Protein AF-A0A8K0M2G6-F1 (afdb_monomer_lite)

pLDDT: mean 70.72, std 13.35, range [33.94, 90.25]

Secondary structure (DSSP, 8-state):
------PPP--TT--HHHHHHHHHHS-TTHHHHHHHHHHHHHHHHHHHHTT--SS---SS-EEEEETTT--EE----HHHHHHHHHHHHHS-HHHHHHHHH-TT--EEEEEEE-PPP----HHHHHHHHHHHHHHHHHHHHHHHH--HHHHHHHHHHHHHHHHHHHHH-GGGG------EEEEEEESTT--EEEEEEE-TTS--HHHHHHHHHHHHHSHHHHHHHHHHHHHHHHHHHHHHHHHHHHHHHHHHSTTHHHHHHHHH--SPPPHHHHHHHHHHHHHHHHHHHHHHHHHHHHHHTT-

Radius of gyration: 31.73 Å; chains: 1; bounding box: 76×66×91 Å

Sequence (303 aa):
MSNTLSTPEPNPDGNVQLQLKEQWANPGDIFSVLLIVGADVIQKALAQLCRLRTMPEPDLPSVLVNCQSGVVLEKSSWILGRILHSYTQWMPSQVKEIKQEMDRGLCVTVFSLDLCEPVTDRLVWLGVLVTVVQLEIAVIPCALYREWEVLLLTACGTLLAWLMGLLQDRTNSVRKGKTRTCALKKGRGSTDVIVILASEHSLRLEDFVSSEMAKDEGFVGTVVLSSVMTMLWTALLITAAVMDTLMEVERCYSGVGKSLLPIFFPGPLRESERIWWAENDETLKGEKERSEKEFINKIALLV

Structure (mmCIF, N/CA/C/O backbone):
data_AF-A0A8K0M2G6-F1
#
_entry.id   AF-A0A8K0M2G6-F1
#
loop_
_atom_site.group_PDB
_atom_site.id
_atom_site.type_symbol
_atom_site.label_atom_id
_atom_site.label_alt_id
_atom_site.label_comp_id
_atom_site.label_asym_id
_atom_site.label_entity_id
_atom_site.label_seq_id
_atom_site.pdbx_PDB_ins_code
_atom_site.Cartn_x
_atom_site.Cartn_y
_atom_site.Cartn_z
_atom_site.occupancy
_atom_site.B_iso_or_equiv
_atom_site.auth_seq_id
_atom_site.auth_comp_id
_atom_site.auth_asym_id
_atom_site.auth_atom_id
_atom_site.pdbx_PDB_model_num
ATOM 1 N N . MET A 1 1 ? 12.876 48.181 -26.922 1.00 38.28 1 MET A N 1
ATOM 2 C CA . MET A 1 1 ? 12.169 47.262 -27.837 1.00 38.28 1 MET A CA 1
ATOM 3 C C . MET A 1 1 ? 11.922 45.974 -27.074 1.00 38.28 1 MET A C 1
ATOM 5 O O . MET A 1 1 ? 12.832 45.178 -26.908 1.00 38.28 1 MET A O 1
ATOM 9 N N . SER A 1 2 ? 10.747 45.871 -26.462 1.00 33.94 2 SER A N 1
ATOM 10 C CA . SER A 1 2 ? 10.330 44.764 -25.602 1.00 33.94 2 SER A CA 1
ATOM 11 C C . SER A 1 2 ? 9.615 43.708 -26.444 1.00 33.94 2 SER A C 1
ATOM 13 O O . SER A 1 2 ? 8.493 43.947 -26.884 1.00 33.94 2 SER A O 1
ATOM 15 N N . ASN A 1 3 ? 10.259 42.561 -26.672 1.00 34.28 3 ASN A N 1
ATOM 16 C CA . ASN A 1 3 ? 9.624 41.398 -27.289 1.00 34.28 3 ASN A CA 1
ATOM 17 C C . ASN A 1 3 ? 8.847 40.638 -26.212 1.00 34.28 3 ASN A C 1
ATOM 19 O O . ASN A 1 3 ? 9.429 39.975 -25.355 1.00 34.28 3 ASN A O 1
ATOM 23 N N . THR A 1 4 ? 7.528 40.783 -26.238 1.00 39.69 4 THR A N 1
ATOM 24 C CA . THR A 1 4 ? 6.585 40.033 -25.412 1.00 39.69 4 THR A CA 1
ATOM 25 C C . THR A 1 4 ? 6.448 38.613 -25.951 1.00 39.69 4 THR A C 1
ATOM 27 O O . THR A 1 4 ? 5.994 38.410 -27.076 1.00 39.69 4 THR A O 1
ATOM 30 N N . LEU A 1 5 ? 6.853 37.647 -25.131 1.00 35.94 5 LEU A N 1
ATOM 31 C CA . LEU A 1 5 ? 6.641 36.216 -25.305 1.00 35.94 5 LEU A CA 1
ATOM 32 C C . LEU A 1 5 ? 5.127 35.937 -25.284 1.00 35.94 5 LEU A C 1
ATOM 34 O O . LEU A 1 5 ? 4.489 36.041 -24.239 1.00 35.94 5 LEU A O 1
ATOM 38 N N . SER A 1 6 ? 4.542 35.635 -26.440 1.00 35.53 6 SER A N 1
ATOM 39 C CA . SER A 1 6 ? 3.149 35.208 -26.561 1.00 35.53 6 SER A CA 1
ATOM 40 C C . SER A 1 6 ? 3.004 33.781 -26.029 1.00 35.53 6 SER A C 1
ATOM 42 O O . SER A 1 6 ? 3.308 32.816 -26.729 1.00 35.53 6 SER A O 1
ATOM 44 N N . THR A 1 7 ? 2.563 33.644 -24.782 1.00 40.50 7 THR A N 1
ATOM 45 C CA . THR A 1 7 ? 2.029 32.388 -24.244 1.00 40.50 7 THR A CA 1
ATOM 46 C C . THR A 1 7 ? 0.646 32.136 -24.857 1.00 40.50 7 THR A C 1
ATOM 48 O O . THR A 1 7 ? -0.168 33.062 -24.849 1.00 40.50 7 THR A O 1
ATOM 51 N N . PRO A 1 8 ? 0.346 30.941 -25.393 1.00 42.84 8 PRO A N 1
ATOM 52 C CA . PRO A 1 8 ? -0.973 30.658 -25.947 1.00 42.84 8 PRO A CA 1
ATOM 53 C C . PRO A 1 8 ? -2.000 30.553 -24.810 1.00 42.84 8 PRO A C 1
ATOM 55 O O . PRO A 1 8 ? -1.755 29.877 -23.810 1.00 42.84 8 PRO A O 1
ATOM 58 N N . GLU A 1 9 ? -3.138 31.238 -24.945 1.00 47.00 9 GLU A N 1
ATOM 59 C CA . GLU A 1 9 ? -4.262 31.103 -24.013 1.00 47.00 9 GLU A CA 1
ATOM 60 C C . GLU A 1 9 ? -4.853 29.679 -24.063 1.00 47.00 9 GLU A C 1
ATOM 62 O O . GLU A 1 9 ? -4.940 29.085 -25.144 1.00 47.00 9 GLU A O 1
ATOM 67 N N . PRO A 1 10 ? -5.279 29.113 -22.918 1.00 44.12 10 PRO A N 1
ATOM 68 C CA . PRO A 1 10 ? -5.892 27.793 -22.875 1.00 44.12 10 PRO A CA 1
ATOM 69 C C . PRO A 1 10 ? -7.300 27.848 -23.483 1.00 44.12 10 PRO A C 1
ATOM 71 O O . PRO A 1 10 ? -8.215 28.444 -22.921 1.00 44.12 10 PRO A O 1
ATOM 74 N N . ASN A 1 11 ? -7.465 27.214 -24.643 1.00 48.34 11 ASN A N 1
ATOM 75 C CA . ASN A 1 11 ? -8.747 27.054 -25.323 1.00 48.34 11 ASN A CA 1
ATOM 76 C C . ASN A 1 11 ? -9.670 26.116 -24.504 1.00 48.34 11 ASN A C 1
ATOM 78 O O . ASN A 1 11 ? -9.310 24.949 -24.325 1.00 48.34 11 ASN A O 1
ATOM 82 N N . PRO A 1 12 ? -10.834 26.575 -24.001 1.00 53.72 12 PRO A N 1
ATOM 83 C CA . PRO A 1 12 ? -11.676 25.795 -23.087 1.00 53.72 12 PRO A CA 1
ATOM 84 C C . PRO A 1 12 ? -12.481 24.666 -23.756 1.00 53.72 12 PRO A C 1
ATOM 86 O O . PRO A 1 12 ? -13.002 23.808 -23.048 1.00 53.72 12 PRO A O 1
ATOM 89 N N . ASP A 1 13 ? -12.526 24.608 -25.093 1.00 49.47 13 ASP A N 1
ATOM 90 C CA . ASP A 1 13 ? -13.341 23.633 -25.841 1.00 49.47 13 ASP A CA 1
ATOM 91 C C . ASP A 1 13 ? -12.502 22.534 -26.532 1.00 49.47 13 ASP A C 1
ATOM 93 O O . ASP A 1 13 ? -12.962 21.814 -27.424 1.00 49.47 13 ASP A O 1
ATOM 97 N N . GLY A 1 14 ? -11.241 22.386 -26.115 1.00 53.69 14 GLY A N 1
ATOM 98 C CA . GLY A 1 14 ? -10.334 21.342 -26.584 1.00 53.69 14 GLY A CA 1
ATOM 99 C C . GLY A 1 14 ? -10.776 19.967 -26.093 1.00 53.69 14 GLY A C 1
ATOM 100 O O . GLY A 1 14 ? -10.654 19.641 -24.919 1.00 53.69 14 GLY A O 1
ATOM 101 N N . ASN A 1 15 ? -11.297 19.163 -27.014 1.00 59.75 15 ASN A N 1
ATOM 102 C CA . ASN A 1 15 ? -11.782 17.802 -26.814 1.00 59.75 15 ASN A CA 1
ATOM 103 C C . ASN A 1 15 ? -10.783 16.965 -25.979 1.00 59.75 15 ASN A C 1
ATOM 105 O O . ASN A 1 15 ? -9.800 16.449 -26.509 1.00 59.75 15 ASN A O 1
ATOM 109 N N . VAL A 1 16 ? -11.037 16.828 -24.672 1.00 61.12 16 VAL A N 1
ATOM 110 C CA . VAL A 1 16 ? -10.159 16.154 -23.689 1.00 61.12 16 VAL A CA 1
ATOM 111 C C . VAL A 1 16 ? -9.747 14.754 -24.156 1.00 61.12 16 VAL A C 1
ATOM 113 O O . VAL A 1 16 ? -8.639 14.303 -23.899 1.00 61.12 16 VAL A O 1
ATOM 116 N N . GLN A 1 17 ? -10.617 14.086 -24.916 1.00 56.00 17 GLN A N 1
ATOM 117 C CA . GLN A 1 17 ? -10.381 12.773 -25.519 1.00 56.00 17 GLN A CA 1
ATOM 118 C C . GLN A 1 17 ? -9.234 12.762 -26.544 1.00 56.00 17 GLN A C 1
ATOM 120 O O . GLN A 1 17 ? -8.509 11.776 -26.638 1.00 56.00 17 GLN A O 1
ATOM 125 N N . LEU A 1 18 ? -9.052 13.842 -27.311 1.00 58.78 18 LEU A N 1
ATOM 126 C CA . LEU A 1 18 ? -7.956 13.983 -28.277 1.00 58.78 18 LEU A CA 1
ATOM 127 C C . LEU A 1 18 ? -6.630 14.261 -27.568 1.00 58.78 18 LEU A C 1
ATOM 129 O O . LEU A 1 18 ? -5.638 13.618 -27.895 1.00 58.78 18 LEU A O 1
ATOM 133 N N . GLN A 1 19 ? -6.644 15.121 -26.545 1.00 58.34 19 GLN A N 1
ATOM 134 C CA . GLN A 1 19 ? -5.475 15.370 -25.696 1.00 58.34 19 GLN A CA 1
ATOM 135 C C . GLN A 1 19 ? -5.045 14.105 -24.945 1.00 58.34 19 GLN A C 1
ATOM 137 O O . GLN A 1 19 ? -3.862 13.784 -24.920 1.00 58.34 19 GLN A O 1
ATOM 142 N N . LEU A 1 20 ? -5.998 13.327 -24.413 1.00 54.97 20 LEU A N 1
ATOM 143 C CA . LEU A 1 20 ? -5.700 12.025 -23.817 1.00 54.97 20 LEU A CA 1
ATOM 144 C C . LEU A 1 20 ? -5.107 11.075 -24.860 1.00 54.97 20 LEU A C 1
ATOM 146 O O . LEU A 1 20 ? -4.101 10.431 -24.604 1.00 54.97 20 LEU A O 1
ATOM 150 N N . LYS A 1 21 ? -5.697 10.987 -26.054 1.00 58.00 21 LYS A N 1
ATOM 151 C CA . LYS A 1 21 ? -5.223 10.066 -27.093 1.00 58.00 21 LYS A CA 1
ATOM 152 C C . LYS A 1 21 ? -3.810 10.407 -27.582 1.00 58.00 21 LYS A C 1
ATOM 154 O O . LYS A 1 21 ? -3.039 9.489 -27.842 1.00 58.00 21 LYS A O 1
ATOM 159 N N . GLU A 1 22 ? -3.459 11.690 -27.664 1.00 58.53 22 GLU A N 1
ATOM 160 C CA . GLU A 1 22 ? -2.094 12.148 -27.961 1.00 58.53 22 GLU A CA 1
ATOM 161 C C . GLU A 1 22 ? -1.124 11.870 -26.803 1.00 58.53 22 GLU A C 1
ATOM 163 O O . GLU A 1 22 ? -0.029 11.365 -27.046 1.00 58.53 22 GLU A O 1
ATOM 168 N N . GLN A 1 23 ? -1.533 12.091 -25.547 1.00 53.34 23 GLN A N 1
ATOM 169 C CA . GLN A 1 23 ? -0.720 11.746 -24.370 1.00 53.34 23 GLN A CA 1
ATOM 170 C C . GLN A 1 23 ? -0.490 10.234 -24.221 1.00 53.34 23 GLN A C 1
ATOM 172 O O . GLN A 1 23 ? 0.580 9.808 -23.798 1.00 53.34 23 GLN A O 1
ATOM 177 N N . TRP A 1 24 ? -1.464 9.406 -24.604 1.00 52.56 24 TRP A N 1
ATOM 178 C CA . TRP A 1 24 ? -1.328 7.946 -24.620 1.00 52.56 24 TRP A CA 1
ATOM 179 C C . TRP A 1 24 ? -0.475 7.438 -25.792 1.00 52.56 24 TRP A C 1
ATOM 181 O O . TRP A 1 24 ? 0.080 6.345 -25.708 1.00 52.56 24 TRP A O 1
ATOM 191 N N . ALA A 1 25 ? -0.361 8.212 -26.876 1.00 55.09 25 ALA A N 1
ATOM 192 C CA . ALA A 1 25 ? 0.473 7.874 -28.026 1.00 55.09 25 ALA A CA 1
ATOM 193 C C . ALA A 1 25 ? 1.956 8.236 -27.824 1.00 55.09 25 ALA A C 1
ATOM 195 O O . ALA A 1 25 ? 2.806 7.649 -28.491 1.00 55.09 25 ALA A O 1
ATOM 196 N N . ASN A 1 26 ? 2.271 9.168 -26.914 1.00 45.78 26 ASN A N 1
ATOM 197 C CA . ASN A 1 26 ? 3.641 9.589 -26.621 1.00 45.78 26 ASN A CA 1
ATOM 198 C C . ASN A 1 26 ? 3.905 9.550 -25.101 1.00 45.78 26 ASN A C 1
ATOM 200 O O . ASN A 1 26 ? 3.636 10.525 -24.395 1.00 45.78 26 ASN A O 1
ATOM 204 N N . PRO A 1 27 ? 4.387 8.416 -24.566 1.00 48.69 27 PRO A N 1
ATOM 205 C CA . PRO A 1 27 ? 4.387 8.132 -23.136 1.00 48.69 27 PRO A CA 1
ATOM 206 C C . PRO A 1 27 ? 5.533 8.819 -22.371 1.00 48.69 27 PRO A C 1
ATOM 208 O O . PRO A 1 27 ? 6.261 8.178 -21.622 1.00 48.69 27 PRO A O 1
ATOM 211 N N . GLY A 1 28 ? 5.691 10.137 -22.500 1.00 45.06 28 GLY A N 1
ATOM 212 C CA . GLY A 1 28 ? 6.590 10.901 -21.623 1.00 45.06 28 GLY A CA 1
ATOM 213 C C . GLY A 1 28 ? 6.120 10.923 -20.159 1.00 45.06 28 GLY A C 1
ATOM 214 O O . GLY A 1 28 ? 6.922 11.111 -19.250 1.00 45.06 28 GLY A O 1
ATOM 215 N N . ASP A 1 29 ? 4.825 10.675 -19.925 1.00 49.09 29 ASP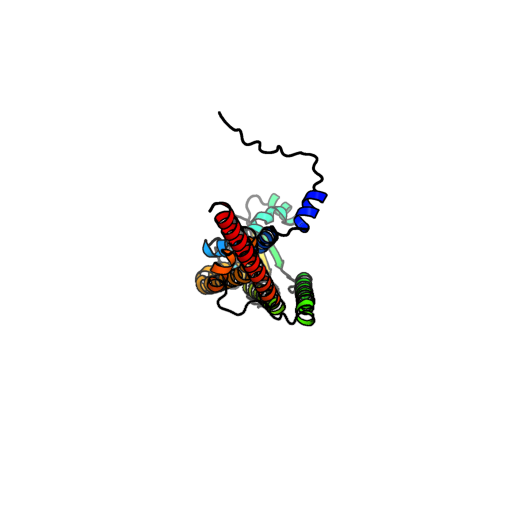 A N 1
ATOM 216 C CA . ASP A 1 29 ? 4.157 10.778 -18.619 1.00 49.09 29 ASP A CA 1
ATOM 217 C C . ASP A 1 29 ? 3.849 9.421 -17.952 1.00 49.09 29 ASP A C 1
ATOM 219 O O . ASP A 1 29 ? 3.219 9.378 -16.891 1.00 49.09 29 ASP A O 1
ATOM 223 N N . ILE A 1 30 ? 4.326 8.294 -18.510 1.00 51.12 30 ILE A N 1
ATOM 224 C CA . ILE A 1 30 ? 4.247 6.987 -17.821 1.00 51.12 30 ILE A CA 1
ATOM 225 C C . ILE A 1 30 ? 4.908 7.080 -16.447 1.00 51.12 30 ILE A C 1
ATOM 227 O O . ILE A 1 30 ? 4.418 6.485 -15.493 1.00 51.12 30 ILE A O 1
ATOM 231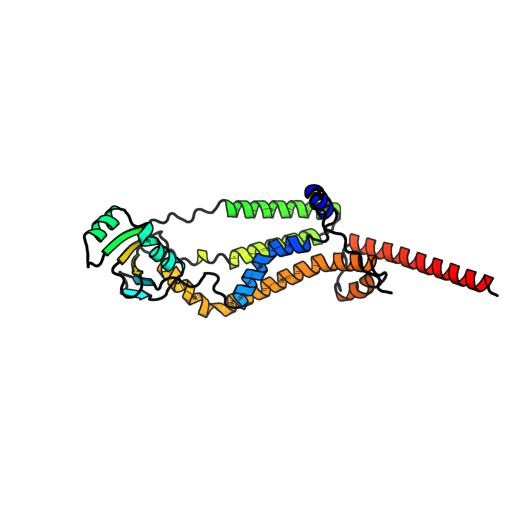 N N . PHE A 1 31 ? 5.966 7.881 -16.323 1.00 46.50 31 PHE A N 1
ATOM 232 C CA . PHE A 1 31 ? 6.653 8.116 -15.062 1.00 46.50 31 PHE A CA 1
ATOM 233 C C . PHE A 1 31 ? 5.744 8.772 -14.013 1.00 46.50 31 PHE A C 1
ATOM 235 O O . PHE A 1 31 ? 5.773 8.354 -12.862 1.00 46.50 31 PHE A O 1
ATOM 242 N N . SER A 1 32 ? 4.879 9.715 -14.406 1.00 52.94 32 SER A N 1
ATOM 243 C CA . SER A 1 32 ? 3.884 10.365 -13.537 1.00 52.94 32 SER A CA 1
ATOM 244 C C . SER A 1 32 ? 2.777 9.397 -13.111 1.00 52.94 32 SER A C 1
ATOM 246 O O . SER A 1 32 ? 2.384 9.379 -11.946 1.00 52.94 32 SER A O 1
ATOM 248 N N . VAL A 1 33 ? 2.313 8.533 -14.021 1.00 53.47 33 VAL A N 1
ATOM 249 C CA . VAL A 1 33 ? 1.318 7.487 -13.716 1.00 53.47 33 VAL A CA 1
ATOM 250 C C . VAL A 1 33 ? 1.912 6.413 -12.798 1.00 53.47 33 VAL A C 1
ATOM 252 O O . VAL A 1 33 ? 1.270 5.993 -11.835 1.00 53.47 33 VAL A O 1
ATOM 255 N N . LEU A 1 34 ? 3.166 6.019 -13.028 1.00 49.50 34 LEU A N 1
ATOM 256 C CA . LEU A 1 34 ? 3.898 5.077 -12.183 1.00 49.50 34 LEU A CA 1
ATOM 257 C C . LEU A 1 34 ? 4.223 5.685 -10.810 1.00 49.50 34 LEU A C 1
ATOM 259 O O . LEU A 1 34 ? 4.148 4.981 -9.808 1.00 49.50 34 LEU A O 1
ATOM 263 N N . LEU A 1 35 ? 4.523 6.988 -10.743 1.00 53.94 35 LEU A N 1
ATOM 264 C CA . LEU A 1 35 ? 4.690 7.737 -9.493 1.00 53.94 35 LEU A CA 1
ATOM 265 C C . LEU A 1 35 ? 3.377 7.910 -8.746 1.00 53.94 35 LEU A C 1
ATOM 267 O O . LEU A 1 35 ? 3.411 7.906 -7.529 1.00 53.94 35 LEU A O 1
ATOM 271 N N . ILE A 1 36 ? 2.236 8.028 -9.425 1.00 55.09 36 ILE A N 1
ATOM 272 C CA . ILE A 1 36 ? 0.916 8.056 -8.781 1.00 55.09 36 ILE A CA 1
ATOM 273 C C . ILE A 1 36 ? 0.589 6.689 -8.169 1.00 55.09 36 ILE A C 1
ATOM 275 O O . ILE A 1 36 ? 0.117 6.627 -7.037 1.00 55.09 36 ILE A O 1
ATOM 279 N N . VAL A 1 37 ? 0.907 5.587 -8.857 1.00 55.38 37 VAL A N 1
ATOM 280 C CA . VAL A 1 37 ? 0.732 4.225 -8.314 1.00 55.38 37 VAL A CA 1
ATOM 281 C C . VAL A 1 37 ? 1.781 3.906 -7.233 1.00 55.38 37 VAL A C 1
ATOM 283 O O . VAL A 1 37 ? 1.484 3.226 -6.253 1.00 55.38 37 VAL A O 1
ATOM 286 N N . GLY A 1 38 ? 2.995 4.448 -7.355 1.00 53.25 38 GLY A N 1
ATOM 287 C CA . GLY A 1 38 ? 4.067 4.374 -6.358 1.00 53.25 38 GLY A CA 1
ATOM 288 C C . GLY A 1 38 ? 3.973 5.423 -5.240 1.00 53.25 38 GLY A C 1
ATOM 289 O O . GLY A 1 38 ? 4.724 5.343 -4.269 1.00 53.25 38 GLY A O 1
ATOM 290 N N . ALA A 1 39 ? 3.063 6.397 -5.325 1.00 56.81 39 ALA A N 1
ATOM 291 C CA . ALA A 1 39 ? 2.967 7.499 -4.366 1.00 56.81 39 ALA A CA 1
ATOM 292 C C . ALA A 1 39 ? 2.555 6.981 -2.995 1.00 56.81 39 ALA A C 1
ATOM 294 O O . ALA A 1 39 ? 3.121 7.410 -1.997 1.00 56.81 39 ALA A O 1
ATOM 295 N N . ASP A 1 40 ? 1.655 6.001 -2.938 1.00 57.66 40 ASP A N 1
ATOM 296 C CA . ASP A 1 40 ? 1.283 5.331 -1.691 1.00 57.66 40 ASP A CA 1
ATOM 297 C C . ASP A 1 40 ? 2.474 4.596 -1.062 1.00 57.66 40 ASP A C 1
ATOM 299 O O . ASP A 1 40 ? 2.600 4.536 0.163 1.00 57.66 40 ASP A O 1
ATOM 303 N N . VAL A 1 41 ? 3.377 4.055 -1.885 1.00 59.53 41 VAL A N 1
ATOM 304 C CA . VAL A 1 41 ? 4.603 3.380 -1.429 1.00 59.53 41 VAL A CA 1
ATOM 305 C C . VAL A 1 41 ? 5.549 4.400 -0.803 1.00 59.53 41 VAL A C 1
ATOM 307 O O . VAL A 1 41 ? 6.017 4.206 0.320 1.00 59.53 41 VAL A O 1
ATOM 310 N N . ILE A 1 42 ? 5.762 5.524 -1.487 1.00 57.88 42 ILE A N 1
ATOM 311 C CA . ILE A 1 42 ? 6.612 6.619 -1.019 1.00 57.88 42 ILE A CA 1
ATOM 312 C C . ILE A 1 42 ? 6.002 7.285 0.222 1.00 57.88 42 ILE A C 1
ATOM 314 O O . ILE A 1 42 ? 6.721 7.533 1.184 1.00 57.88 42 ILE A O 1
ATOM 318 N N . GLN A 1 43 ? 4.686 7.506 0.261 1.00 57.00 43 GLN A N 1
ATOM 319 C CA . GLN A 1 43 ? 3.969 8.069 1.408 1.00 57.00 43 GLN A CA 1
ATOM 320 C C . GLN A 1 43 ? 4.018 7.145 2.624 1.00 57.00 43 GLN A C 1
ATOM 322 O O . GLN A 1 43 ? 4.255 7.622 3.731 1.00 57.00 43 GLN A O 1
ATOM 327 N N . LYS A 1 44 ? 3.851 5.827 2.450 1.00 57.28 44 LYS A N 1
ATOM 328 C CA . LYS A 1 44 ? 3.989 4.854 3.547 1.00 57.28 44 LYS A CA 1
ATOM 329 C C . LYS A 1 44 ? 5.431 4.775 4.055 1.00 57.28 44 LYS A C 1
ATOM 331 O O . LYS A 1 44 ? 5.630 4.723 5.268 1.00 57.28 44 LYS A O 1
ATOM 336 N N . ALA A 1 45 ? 6.425 4.816 3.166 1.00 55.53 45 ALA A N 1
ATOM 337 C CA . ALA A 1 45 ? 7.839 4.840 3.539 1.00 55.53 45 ALA A CA 1
ATOM 338 C C . ALA A 1 45 ? 8.228 6.148 4.259 1.00 55.53 45 ALA A C 1
ATOM 340 O O . ALA A 1 45 ? 8.883 6.102 5.299 1.00 55.53 45 ALA A O 1
ATOM 341 N N . LEU A 1 46 ? 7.763 7.305 3.772 1.00 56.69 46 LEU A N 1
ATOM 342 C CA . LEU A 1 46 ? 7.934 8.612 4.421 1.00 56.69 46 LEU A CA 1
ATOM 343 C C . LEU A 1 46 ? 7.222 8.675 5.767 1.00 56.69 46 LEU A C 1
ATOM 345 O O . LEU A 1 46 ? 7.810 9.137 6.737 1.00 56.69 46 LEU A O 1
ATOM 349 N N . ALA A 1 47 ? 5.994 8.164 5.866 1.00 57.66 47 ALA A N 1
ATOM 350 C CA . ALA A 1 47 ? 5.279 8.088 7.133 1.00 57.66 47 ALA A CA 1
ATOM 351 C C . ALA A 1 47 ? 6.065 7.257 8.158 1.00 57.66 47 ALA A C 1
ATOM 353 O O . ALA A 1 47 ? 6.212 7.665 9.306 1.00 57.66 47 ALA A O 1
ATOM 354 N N . GLN A 1 48 ? 6.659 6.139 7.737 1.00 57.00 48 GLN A N 1
ATOM 355 C CA . GLN A 1 48 ? 7.512 5.323 8.602 1.00 57.00 48 GLN A CA 1
ATOM 356 C C . GLN A 1 48 ? 8.833 6.018 8.978 1.00 57.00 48 GLN A C 1
ATOM 358 O O . GLN A 1 48 ? 9.237 5.952 10.140 1.00 57.00 48 GLN A O 1
ATOM 363 N N . LEU A 1 49 ? 9.476 6.726 8.043 1.00 53.22 49 LEU A N 1
ATOM 364 C CA . LEU A 1 49 ? 10.694 7.519 8.280 1.00 53.22 49 LEU A CA 1
ATOM 365 C C . LEU A 1 49 ? 10.450 8.696 9.233 1.00 53.22 49 LEU A C 1
ATOM 367 O O . LEU A 1 49 ? 11.243 8.938 10.142 1.00 53.22 49 LEU A O 1
ATOM 371 N N . CYS A 1 50 ? 9.326 9.390 9.072 1.00 55.19 50 CYS A N 1
ATOM 372 C CA . CYS A 1 50 ? 8.909 10.515 9.905 1.00 55.19 50 CYS A CA 1
ATOM 373 C C . CYS A 1 50 ? 8.288 10.085 11.246 1.00 55.19 50 CYS A C 1
ATOM 375 O O . CYS A 1 50 ? 7.801 10.942 11.979 1.00 55.19 50 CYS A O 1
ATOM 377 N N . ARG A 1 51 ? 8.292 8.782 11.584 1.00 51.72 51 ARG A N 1
ATOM 378 C CA . ARG A 1 51 ? 7.621 8.210 12.774 1.00 51.72 51 ARG A CA 1
ATOM 379 C C . ARG A 1 51 ? 6.118 8.518 12.843 1.00 51.72 51 ARG A C 1
ATOM 381 O O . ARG A 1 51 ? 5.520 8.476 13.917 1.00 51.72 51 ARG A O 1
ATOM 388 N N . LEU A 1 52 ? 5.491 8.817 11.709 1.00 47.69 52 LEU A N 1
ATOM 389 C CA . LEU A 1 52 ? 4.062 9.072 11.621 1.00 47.69 52 LEU A CA 1
ATOM 390 C C . LEU A 1 52 ? 3.324 7.741 11.788 1.00 47.69 52 LEU A C 1
ATOM 392 O O . LEU A 1 52 ? 3.492 6.785 11.025 1.00 47.69 52 LEU A O 1
ATOM 396 N N . ARG A 1 53 ? 2.520 7.668 12.849 1.00 51.78 53 ARG A N 1
ATOM 397 C CA . ARG A 1 53 ? 1.668 6.525 13.174 1.00 51.78 53 ARG A CA 1
ATOM 398 C C . ARG A 1 53 ? 0.772 6.260 11.953 1.00 51.78 53 ARG A C 1
ATOM 400 O O . ARG A 1 53 ? 0.026 7.127 11.521 1.00 51.78 53 ARG A O 1
ATOM 407 N N . THR A 1 54 ? 0.857 5.057 11.376 1.00 50.53 54 THR A N 1
ATOM 408 C CA . THR A 1 54 ? 0.023 4.657 10.218 1.00 50.53 54 THR A CA 1
ATOM 409 C C . THR A 1 54 ? -1.476 4.656 10.526 1.00 50.53 54 THR A C 1
ATOM 411 O O . THR A 1 54 ? -2.292 4.625 9.613 1.00 50.53 54 THR A O 1
ATOM 414 N N . MET A 1 55 ? -1.833 4.668 11.812 1.00 54.06 55 MET A N 1
ATOM 415 C CA . MET A 1 55 ? -3.173 4.981 12.283 1.00 54.06 55 MET A CA 1
ATOM 416 C C . MET A 1 55 ? -3.168 6.387 12.891 1.00 54.06 55 MET A C 1
ATOM 418 O O . MET A 1 55 ? -2.217 6.708 13.608 1.00 54.06 55 MET A O 1
ATOM 422 N N . PRO A 1 56 ? -4.210 7.194 12.637 1.00 60.34 56 PRO A N 1
ATOM 423 C CA . PRO A 1 56 ? -4.357 8.515 13.241 1.00 60.34 56 PRO A CA 1
ATOM 424 C C . PRO A 1 56 ? -4.333 8.442 14.773 1.00 60.34 56 PRO A C 1
ATOM 426 O O . PRO A 1 56 ? -4.555 7.385 15.371 1.00 60.34 56 PRO A O 1
ATOM 429 N N . GLU A 1 57 ? -4.026 9.570 15.413 1.00 63.28 57 GLU A N 1
ATOM 430 C CA . GLU A 1 57 ? -4.021 9.645 16.870 1.00 63.28 57 GLU A CA 1
ATOM 431 C C . GLU A 1 57 ? -5.391 9.250 17.441 1.00 63.28 57 GLU A C 1
ATOM 433 O O . GLU A 1 57 ? -6.428 9.535 16.842 1.00 63.28 57 GLU A O 1
ATOM 438 N N . PRO A 1 58 ? -5.424 8.535 18.575 1.00 67.44 58 PRO A N 1
ATOM 439 C CA . PRO A 1 58 ? -6.674 8.101 19.169 1.00 67.44 58 PRO A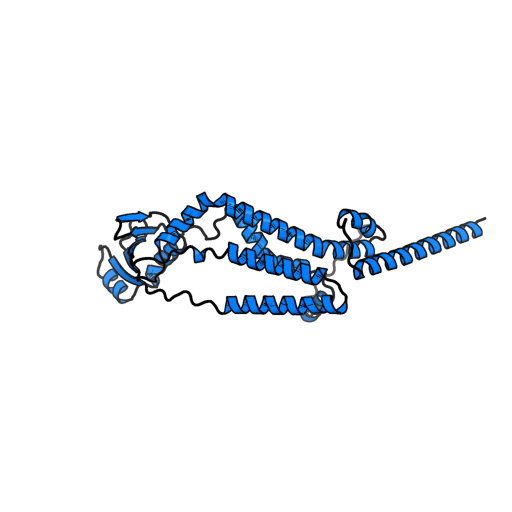 CA 1
ATOM 440 C C . PRO A 1 58 ? -7.487 9.308 19.647 1.00 67.44 58 PRO A C 1
ATOM 442 O O . PRO A 1 58 ? -7.114 9.973 20.610 1.00 67.44 58 PRO A O 1
ATOM 445 N N . ASP A 1 59 ? -8.643 9.520 19.016 1.00 70.44 59 ASP A N 1
ATOM 446 C CA . ASP A 1 59 ? -9.577 10.614 19.322 1.00 70.44 59 ASP A CA 1
ATOM 447 C C . ASP A 1 59 ? -10.084 10.590 20.778 1.00 70.44 59 ASP A C 1
ATOM 449 O O . ASP A 1 59 ? -10.558 11.596 21.307 1.00 70.44 59 ASP A O 1
ATOM 453 N N . LEU A 1 60 ? -10.035 9.420 21.431 1.00 76.38 60 LEU A N 1
ATOM 454 C CA . LEU A 1 60 ? -10.615 9.204 22.751 1.00 76.38 60 LEU A CA 1
ATOM 455 C C . LEU A 1 60 ? -9.745 8.278 23.621 1.00 76.38 60 LEU A C 1
ATOM 457 O O . LEU A 1 60 ? -9.446 7.153 23.200 1.00 76.38 60 LEU A O 1
ATOM 461 N N . PRO A 1 61 ? -9.389 8.682 24.859 1.00 79.25 61 PRO A N 1
ATOM 462 C CA . PRO A 1 61 ? -8.734 7.784 25.799 1.00 79.25 61 PRO A CA 1
ATOM 463 C C . PRO A 1 61 ? -9.683 6.635 26.141 1.00 79.25 61 PRO A C 1
ATOM 465 O O . PRO A 1 61 ? -10.838 6.854 26.515 1.00 79.25 61 PRO A O 1
ATOM 468 N N . SER A 1 62 ? -9.196 5.408 26.000 1.00 82.94 62 SER A N 1
ATOM 469 C CA . SER A 1 62 ? -9.931 4.186 26.306 1.00 82.94 62 SER A CA 1
ATOM 470 C C . SER A 1 62 ? -9.126 3.340 27.281 1.00 82.94 62 SER A C 1
ATOM 472 O O . SER A 1 62 ? -7.899 3.332 27.246 1.00 82.94 62 SER A O 1
ATOM 474 N N . VAL A 1 63 ? -9.831 2.682 28.196 1.00 85.44 63 VAL A N 1
ATOM 475 C CA . VAL A 1 63 ? -9.243 1.782 29.185 1.00 85.44 63 VAL A CA 1
ATOM 476 C C . VAL A 1 63 ? -9.838 0.406 28.951 1.00 85.44 63 VAL A C 1
ATOM 478 O O . VAL A 1 63 ? -11.055 0.233 29.028 1.00 85.44 63 VAL A O 1
ATOM 481 N N . LEU A 1 64 ? -8.985 -0.568 28.657 1.00 84.94 64 LEU A N 1
ATOM 482 C CA . LEU A 1 64 ? -9.370 -1.965 28.519 1.00 84.94 64 LEU A CA 1
ATOM 483 C C . LEU A 1 64 ? -8.971 -2.709 29.792 1.00 84.94 64 LEU A C 1
ATOM 485 O O . LEU A 1 64 ? -7.816 -2.676 30.200 1.00 84.94 64 LEU A O 1
ATOM 489 N N . VAL A 1 65 ? -9.917 -3.384 30.428 1.00 87.06 65 VAL A N 1
ATOM 490 C CA . VAL A 1 65 ? -9.691 -4.183 31.632 1.00 87.06 65 VAL A CA 1
ATOM 491 C C . VAL A 1 65 ? -9.978 -5.635 31.305 1.00 87.06 65 VAL A C 1
ATOM 493 O O . VAL A 1 65 ? -11.080 -5.981 30.886 1.00 87.06 65 VAL A O 1
ATOM 496 N N . ASN A 1 66 ? -9.005 -6.509 31.517 1.00 84.50 66 ASN A N 1
ATOM 497 C CA . ASN A 1 66 ? -9.252 -7.940 31.464 1.00 84.50 66 ASN A CA 1
ATOM 498 C C . ASN A 1 66 ? -9.971 -8.365 32.753 1.00 84.50 66 ASN A C 1
ATOM 500 O O . ASN A 1 66 ? -9.416 -8.257 33.845 1.00 84.50 66 ASN A O 1
ATOM 504 N N . CYS A 1 67 ? -11.204 -8.861 32.637 1.00 82.81 67 CYS A N 1
ATOM 505 C CA . CYS A 1 67 ? -12.024 -9.229 33.791 1.00 82.81 67 CYS A CA 1
ATOM 506 C C . CYS A 1 67 ? -11.585 -10.543 34.456 1.00 82.81 67 CYS A C 1
ATOM 508 O O . CYS A 1 67 ? -11.983 -10.806 35.585 1.00 82.81 67 CYS A O 1
ATOM 510 N N . GLN A 1 68 ? -10.784 -11.369 33.778 1.00 80.50 68 GLN A N 1
ATOM 511 C CA . GLN A 1 68 ? -10.262 -12.626 34.323 1.00 80.50 68 GLN A CA 1
ATOM 512 C C . GLN A 1 68 ? -8.911 -12.441 35.021 1.00 80.50 68 GLN A C 1
ATOM 514 O O . GLN A 1 68 ? -8.678 -13.041 36.065 1.00 80.50 68 GLN A O 1
ATOM 519 N N . SER A 1 69 ? -8.008 -11.643 34.442 1.00 79.56 69 SER A N 1
ATOM 520 C CA . SER A 1 69 ? -6.663 -11.413 34.992 1.00 79.56 69 SER A CA 1
ATOM 521 C C . SER A 1 69 ? -6.562 -10.158 35.859 1.00 79.56 69 SER A C 1
ATOM 523 O O . SER A 1 69 ? -5.584 -10.004 36.584 1.00 79.56 69 SER A O 1
ATOM 525 N N . GLY A 1 70 ? -7.539 -9.250 35.776 1.00 79.69 70 GLY A N 1
ATOM 526 C CA . GLY A 1 70 ? -7.514 -7.955 36.460 1.00 79.69 70 GLY A CA 1
ATOM 527 C C . GLY A 1 70 ? -6.535 -6.945 35.853 1.00 79.69 70 GLY A C 1
ATOM 528 O O . GLY A 1 70 ? -6.360 -5.861 36.403 1.00 79.69 70 GLY A O 1
ATOM 529 N N . VAL A 1 71 ? -5.887 -7.273 34.730 1.00 82.12 71 VAL A N 1
ATOM 530 C CA . VAL A 1 71 ? -4.932 -6.375 34.073 1.00 82.12 71 VAL A CA 1
ATOM 531 C C . VAL A 1 71 ? -5.678 -5.195 33.455 1.00 82.12 71 VAL A C 1
ATOM 533 O O . VAL A 1 71 ? -6.583 -5.374 32.639 1.00 82.12 71 VAL A O 1
ATOM 536 N N . VAL A 1 72 ? -5.266 -3.987 33.835 1.00 82.38 72 VAL A N 1
ATOM 537 C CA . VAL A 1 72 ? -5.790 -2.724 33.311 1.00 82.38 72 VAL A CA 1
ATOM 538 C C . VAL A 1 72 ? -4.814 -2.177 32.274 1.00 82.38 72 VAL A C 1
ATOM 540 O O . VAL A 1 72 ? -3.646 -1.926 32.563 1.00 82.38 72 VAL A O 1
ATOM 543 N N . LEU A 1 73 ? -5.302 -1.982 31.056 1.00 78.69 73 LEU A N 1
ATOM 544 C CA . LEU A 1 73 ? -4.587 -1.390 29.937 1.00 78.69 73 LEU A CA 1
ATOM 545 C C . LEU A 1 73 ? -5.197 -0.012 29.653 1.00 78.69 73 LEU A C 1
ATOM 547 O O . LEU A 1 73 ? -6.186 0.109 28.936 1.00 78.69 73 LEU A O 1
ATOM 551 N N . GLU A 1 74 ? -4.605 1.045 30.211 1.00 75.81 74 GLU A N 1
ATOM 552 C CA . GLU A 1 74 ? -5.070 2.440 30.043 1.00 75.81 74 GLU A CA 1
ATOM 553 C C . GLU A 1 74 ? -4.649 3.085 28.708 1.00 75.81 74 GLU A C 1
ATOM 555 O O . GLU A 1 74 ? -4.689 4.302 28.535 1.00 75.81 74 GLU A O 1
ATOM 560 N N . LYS A 1 75 ? -4.180 2.269 27.767 1.00 69.06 75 LYS A N 1
ATOM 561 C CA . LYS A 1 75 ? -3.547 2.718 26.529 1.00 69.06 75 LYS A CA 1
ATOM 562 C C . LYS A 1 75 ? -4.605 2.922 25.447 1.00 69.06 75 LYS A C 1
ATOM 564 O O . LYS A 1 75 ? -5.416 2.040 25.179 1.00 69.06 75 LYS A O 1
ATOM 569 N N . SER A 1 76 ? -4.571 4.093 24.818 1.00 66.25 76 SER A N 1
ATOM 570 C CA . SER A 1 76 ? -5.529 4.510 23.803 1.00 66.25 76 SER A CA 1
ATOM 571 C C . SER A 1 76 ? -5.149 3.963 22.428 1.00 66.25 76 SER A C 1
ATOM 573 O O . SER A 1 76 ? -4.150 4.378 21.841 1.00 66.25 76 SER A O 1
ATOM 575 N N . SER A 1 77 ? -5.975 3.059 21.898 1.00 73.12 77 SER A N 1
ATOM 576 C CA . SER A 1 77 ? -5.894 2.659 20.493 1.00 73.12 77 SER A CA 1
ATOM 577 C C . SER A 1 7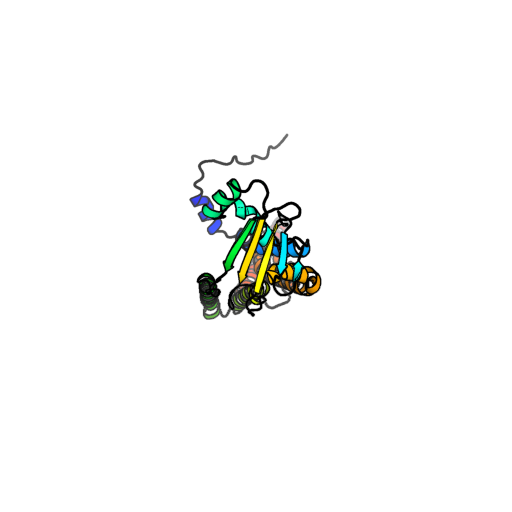7 ? -6.951 3.380 19.668 1.00 73.12 77 SER A C 1
ATOM 579 O O . SER A 1 77 ? -8.077 3.594 20.127 1.00 73.12 77 SER A O 1
ATOM 581 N N . TRP A 1 78 ? -6.595 3.770 18.441 1.00 76.81 78 TRP A N 1
ATOM 582 C CA . TRP A 1 78 ? -7.521 4.485 17.557 1.00 76.81 78 TRP A CA 1
ATOM 583 C C . TRP A 1 78 ? -8.773 3.655 17.255 1.00 76.81 78 TRP A C 1
ATOM 585 O O . TRP A 1 78 ? -9.886 4.177 17.281 1.00 76.81 78 TRP A O 1
ATOM 595 N N . ILE A 1 79 ? -8.612 2.343 17.054 1.00 76.69 79 ILE A N 1
ATOM 596 C CA . ILE A 1 79 ? -9.729 1.440 16.756 1.00 76.69 79 ILE A CA 1
ATOM 597 C C . ILE A 1 79 ? -10.717 1.351 17.932 1.00 76.69 79 ILE A C 1
ATOM 599 O O . ILE A 1 79 ? -11.924 1.491 17.734 1.00 76.69 79 ILE A O 1
ATOM 603 N N . LEU A 1 80 ? -10.219 1.205 19.169 1.00 79.56 80 LEU A N 1
ATOM 604 C CA . LEU A 1 80 ? -11.066 1.168 20.366 1.00 79.56 80 LEU A CA 1
ATOM 605 C C . LEU A 1 80 ? -11.685 2.541 20.632 1.00 79.56 80 LEU A C 1
ATOM 607 O O . LEU A 1 80 ? -12.860 2.625 20.990 1.00 79.56 80 LEU A O 1
ATOM 611 N N . GLY A 1 81 ? -10.922 3.611 20.394 1.00 81.06 81 GLY A N 1
ATOM 612 C CA . GLY A 1 81 ? -11.405 4.986 20.436 1.00 81.06 81 GLY A CA 1
ATOM 613 C C . GLY A 1 81 ? -12.579 5.205 19.484 1.00 81.06 81 GLY A C 1
ATOM 614 O O . GLY A 1 81 ? -13.601 5.742 19.903 1.00 81.06 81 GLY A O 1
ATOM 615 N N . ARG A 1 82 ? -12.498 4.708 18.243 1.00 83.44 82 ARG A N 1
ATOM 616 C CA . ARG A 1 82 ? -13.564 4.822 17.238 1.00 83.44 82 ARG A CA 1
ATOM 617 C C . ARG A 1 82 ? -14.813 4.020 17.608 1.00 83.44 82 ARG A C 1
ATOM 619 O O . ARG A 1 82 ? -15.926 4.525 17.436 1.00 83.44 82 ARG A O 1
ATOM 626 N N . ILE A 1 83 ? -14.644 2.809 18.146 1.00 84.19 83 ILE A N 1
ATOM 627 C CA . ILE A 1 83 ? -15.755 1.967 18.624 1.00 84.19 83 ILE A CA 1
ATOM 628 C C . ILE A 1 83 ? -16.492 2.666 19.772 1.00 84.19 83 ILE A C 1
ATOM 630 O O . ILE A 1 83 ? -17.714 2.816 19.714 1.00 84.19 83 ILE A O 1
ATOM 634 N N . LEU A 1 84 ? -15.751 3.151 20.774 1.00 85.31 84 LEU A N 1
ATOM 635 C CA . LEU A 1 84 ? -16.304 3.872 21.924 1.00 85.31 84 LEU A CA 1
ATOM 636 C C . LEU A 1 84 ? -16.916 5.218 21.538 1.00 85.31 84 LEU A C 1
ATOM 638 O O . LEU A 1 84 ? -17.950 5.600 22.080 1.00 85.31 84 LEU A O 1
ATOM 642 N N . HIS A 1 85 ? -16.298 5.939 20.604 1.00 84.50 85 HIS A N 1
ATOM 643 C CA . HIS A 1 85 ? -16.829 7.197 20.091 1.00 84.50 85 HIS A CA 1
ATOM 644 C C . HIS A 1 85 ? -18.179 6.978 19.398 1.00 84.50 85 HIS A C 1
ATOM 646 O O . HIS A 1 85 ? -19.128 7.727 19.623 1.00 84.50 85 HIS A O 1
ATOM 652 N N . SER A 1 86 ? -18.287 5.918 18.596 1.00 84.19 86 SER A N 1
ATOM 653 C CA . SER A 1 86 ? -19.505 5.607 17.843 1.00 84.19 86 SER A CA 1
ATOM 654 C C . SER A 1 86 ? -20.581 4.932 18.702 1.00 84.19 86 SER A C 1
ATOM 656 O O . SER A 1 86 ? -21.720 4.819 18.254 1.00 84.19 86 SER A O 1
ATOM 658 N N . TYR A 1 87 ? -20.262 4.508 19.934 1.00 85.12 87 TYR A N 1
ATOM 659 C CA . TYR A 1 87 ? -21.169 3.746 20.803 1.00 85.12 87 TYR A CA 1
ATOM 660 C C . TYR A 1 87 ? -22.509 4.435 21.021 1.00 85.12 87 TYR A C 1
ATOM 662 O O . TYR A 1 87 ? -23.548 3.802 20.887 1.00 85.12 87 TYR A O 1
ATOM 670 N N . THR A 1 88 ? -22.523 5.751 21.228 1.00 80.56 88 THR A N 1
ATOM 671 C CA . THR A 1 88 ? -23.772 6.513 21.372 1.00 80.56 88 THR A CA 1
ATOM 672 C C . THR A 1 88 ? -24.709 6.347 20.165 1.00 80.56 88 THR A C 1
ATOM 674 O O . THR A 1 88 ? -25.931 6.372 20.319 1.00 80.56 88 THR A O 1
ATOM 677 N N . GLN A 1 89 ? -24.154 6.146 18.964 1.00 83.62 89 GLN A N 1
ATOM 678 C CA . GLN A 1 89 ? -24.919 5.948 17.734 1.00 83.62 89 GLN A CA 1
ATOM 679 C C . GLN A 1 89 ? -25.374 4.493 17.579 1.00 83.62 89 GLN A C 1
ATOM 681 O O . GLN A 1 89 ? -26.572 4.268 17.398 1.00 83.62 89 GLN A O 1
ATOM 686 N N . TRP A 1 90 ? -24.458 3.523 17.701 1.00 84.81 90 TRP A N 1
ATOM 687 C CA . TRP A 1 90 ? -24.747 2.100 17.451 1.00 84.81 90 TRP A CA 1
ATOM 688 C C . TRP A 1 90 ? -25.329 1.336 18.649 1.00 84.81 90 TRP A C 1
ATOM 690 O O . TRP A 1 90 ? -25.742 0.189 18.494 1.00 84.81 90 TRP A O 1
ATOM 700 N N . MET A 1 91 ? -25.406 1.952 19.832 1.00 83.62 91 MET A N 1
ATOM 701 C CA . MET A 1 91 ? -26.029 1.356 21.014 1.00 83.62 91 MET A CA 1
ATOM 702 C C . MET A 1 91 ? -27.493 0.954 20.728 1.00 83.62 91 MET A C 1
ATOM 704 O O . MET A 1 91 ? -28.241 1.775 20.175 1.00 83.62 91 MET A O 1
ATOM 708 N N . PRO A 1 92 ? -27.920 -0.267 21.119 1.00 87.06 92 PRO A N 1
ATOM 709 C CA . PRO A 1 92 ? -29.289 -0.739 20.917 1.00 87.06 92 PRO A CA 1
ATOM 710 C C . PRO A 1 92 ? -30.322 0.202 21.543 1.00 87.06 92 PRO A C 1
ATOM 712 O O . PRO A 1 92 ? -30.085 0.762 22.615 1.00 87.06 92 PRO A O 1
ATOM 715 N N . SER A 1 93 ? -31.491 0.338 20.913 1.00 85.00 93 SER A N 1
ATOM 716 C CA . SER A 1 93 ? -32.565 1.230 21.381 1.00 85.00 93 SER A CA 1
ATOM 717 C C . SER A 1 93 ? -33.009 0.921 22.815 1.00 85.00 93 SER A C 1
ATOM 719 O O . SER A 1 93 ? -33.186 1.839 23.604 1.00 85.00 93 SER A O 1
ATOM 721 N N . GLN A 1 94 ? -33.042 -0.362 23.187 1.00 84.69 94 GLN A N 1
ATOM 722 C CA . GLN A 1 94 ? -33.350 -0.826 24.547 1.00 84.69 94 GLN A CA 1
ATOM 723 C C . GLN A 1 94 ? -32.408 -0.216 25.592 1.00 84.69 94 GLN A C 1
ATOM 725 O O . GLN A 1 94 ? -32.830 0.226 26.654 1.00 84.69 94 GLN A O 1
ATOM 730 N N . VAL A 1 95 ? -31.111 -0.149 25.280 1.00 84.25 95 VAL A N 1
ATOM 731 C CA . VAL A 1 95 ? -30.115 0.432 26.186 1.00 84.25 95 VAL A CA 1
ATOM 732 C C . VAL A 1 95 ? -30.227 1.960 26.199 1.00 84.25 95 VAL A C 1
ATOM 734 O O . VAL A 1 95 ? -30.006 2.573 27.240 1.00 84.25 95 VAL A O 1
ATOM 737 N N . LYS A 1 96 ? -30.599 2.593 25.075 1.00 84.44 96 LYS A N 1
ATOM 738 C CA . LYS A 1 96 ? -30.865 4.046 25.014 1.00 84.44 96 LYS A CA 1
ATOM 739 C C . LYS A 1 96 ? -32.023 4.443 25.923 1.00 84.44 96 LYS A C 1
ATOM 741 O O . LYS A 1 96 ? -31.876 5.413 26.659 1.00 84.44 96 LYS A O 1
ATOM 746 N N . GLU A 1 97 ? -33.105 3.674 25.909 1.00 84.88 97 GLU A N 1
ATOM 747 C CA . GLU A 1 97 ? -34.280 3.889 26.761 1.00 84.88 97 GLU A CA 1
ATOM 748 C C . GLU A 1 97 ? -33.924 3.722 28.246 1.00 84.88 97 GLU A C 1
ATOM 750 O O . GLU A 1 97 ? -34.114 4.650 29.029 1.00 84.88 97 GLU A O 1
ATOM 755 N N . ILE A 1 98 ? -33.273 2.613 28.617 1.00 83.94 98 ILE A N 1
ATOM 756 C CA . ILE A 1 98 ? -32.834 2.363 30.004 1.00 83.94 98 ILE A CA 1
ATOM 757 C C . ILE A 1 98 ? -31.880 3.461 30.496 1.00 83.94 98 ILE A C 1
ATOM 759 O O . ILE A 1 98 ? -31.948 3.907 31.641 1.00 83.94 98 ILE A O 1
ATOM 763 N N . LYS A 1 99 ? -30.977 3.927 29.629 1.00 82.44 99 LYS A N 1
ATOM 764 C CA . LYS A 1 99 ? -30.035 4.994 29.969 1.00 82.44 99 LYS A CA 1
ATOM 765 C C . LYS A 1 99 ? -30.714 6.359 30.101 1.00 82.44 99 LYS A C 1
ATOM 767 O O . LYS A 1 99 ? -30.242 7.171 30.887 1.00 82.44 99 LYS A O 1
ATOM 772 N N . GLN A 1 100 ? -31.791 6.622 29.358 1.00 81.69 100 GLN A N 1
ATOM 773 C CA . GLN A 1 100 ? -32.597 7.835 29.532 1.00 81.69 100 GLN A CA 1
ATOM 774 C C . GLN A 1 100 ? -33.372 7.825 30.853 1.00 81.69 100 GLN A C 1
ATOM 776 O O . GLN A 1 100 ? -33.545 8.883 31.451 1.00 81.69 100 GLN A O 1
ATOM 781 N N . GLU A 1 101 ? -33.793 6.653 31.330 1.00 82.06 101 GLU A N 1
ATOM 782 C CA . GLU A 1 101 ? -34.437 6.508 32.641 1.00 82.06 101 GLU A CA 1
ATOM 783 C C . GLU A 1 101 ? -33.438 6.595 33.812 1.00 82.06 101 GLU A C 1
ATOM 785 O O . GLU A 1 101 ? -33.790 7.039 34.906 1.00 82.06 101 GLU A O 1
ATOM 790 N N . MET A 1 102 ? -32.174 6.214 33.599 1.00 75.50 102 MET A N 1
ATOM 791 C CA . MET A 1 102 ? -31.115 6.262 34.614 1.00 75.50 102 MET A CA 1
ATOM 792 C C . MET A 1 102 ? -30.310 7.573 34.570 1.00 75.50 102 MET A C 1
ATOM 794 O O . MET A 1 102 ? -29.284 7.663 33.901 1.00 75.50 102 MET A O 1
ATOM 798 N N . ASP A 1 103 ? -30.698 8.561 35.383 1.00 67.56 103 ASP A N 1
ATOM 799 C CA . ASP A 1 103 ? -30.036 9.881 35.444 1.00 67.56 103 ASP A CA 1
ATOM 800 C C . ASP A 1 103 ? -28.573 9.827 35.963 1.00 67.56 103 ASP A C 1
ATOM 802 O O . ASP A 1 103 ? -27.743 10.650 35.578 1.00 67.56 103 ASP A O 1
ATOM 806 N N . ARG A 1 104 ? -28.201 8.849 36.820 1.00 65.94 104 ARG A N 1
ATOM 807 C CA . ARG A 1 104 ? -26.844 8.738 37.426 1.00 65.94 104 ARG A CA 1
ATOM 808 C C . ARG A 1 104 ? -26.390 7.311 37.776 1.00 65.94 104 ARG A C 1
ATOM 810 O O . ARG A 1 104 ? -26.019 7.036 38.917 1.00 65.94 104 ARG A O 1
ATOM 817 N N . GLY A 1 105 ? -26.388 6.397 36.809 1.00 77.75 105 GLY A N 1
ATOM 818 C CA . GLY A 1 105 ? -25.909 5.020 37.008 1.00 77.75 105 GLY A CA 1
ATOM 819 C C . GLY A 1 105 ? -24.740 4.629 36.105 1.00 77.75 105 GLY A C 1
ATOM 820 O O . GLY A 1 105 ? -24.564 5.185 35.024 1.00 77.75 105 GLY A O 1
ATOM 821 N N . LEU A 1 106 ? -23.947 3.648 36.546 1.00 83.44 106 LEU A N 1
ATOM 822 C CA . LEU A 1 106 ? -23.002 2.941 35.680 1.00 83.44 106 LEU A CA 1
ATOM 823 C C . LEU A 1 106 ? -23.807 2.035 34.738 1.00 83.44 106 LEU A C 1
ATOM 825 O O . LEU A 1 106 ? -24.448 1.091 35.196 1.00 83.44 106 LEU A O 1
ATOM 829 N N . CYS A 1 107 ? -23.782 2.318 33.438 1.00 82.38 107 CYS A N 1
ATOM 830 C CA . CYS A 1 107 ? -24.401 1.473 32.427 1.00 82.38 107 CYS A CA 1
ATOM 831 C C . CYS A 1 107 ? -23.375 0.438 31.958 1.00 82.38 107 CYS A C 1
ATOM 833 O O . CYS A 1 107 ? -22.327 0.797 31.416 1.00 82.38 107 CYS A O 1
ATOM 835 N N . VAL A 1 108 ? -23.671 -0.841 32.187 1.00 85.75 108 VAL A N 1
ATOM 836 C CA . VAL A 1 108 ? -22.836 -1.955 31.732 1.00 85.75 108 VAL A CA 1
ATOM 837 C C . VAL A 1 108 ? -23.578 -2.697 30.631 1.00 85.75 108 VAL A C 1
ATOM 839 O O . VAL A 1 108 ? -24.619 -3.295 30.890 1.00 85.75 108 VAL A O 1
ATOM 842 N N . THR A 1 109 ? -23.049 -2.675 29.410 1.00 86.06 109 THR A N 1
ATOM 843 C CA . THR A 1 109 ? -23.597 -3.462 28.299 1.00 86.06 109 THR A CA 1
ATOM 844 C C . THR A 1 109 ? -22.721 -4.649 27.988 1.00 86.06 109 THR A C 1
ATOM 846 O O . THR A 1 109 ? -21.506 -4.527 27.885 1.00 86.06 109 THR A O 1
ATOM 849 N N . VAL A 1 110 ? -23.346 -5.813 27.843 1.00 87.31 110 VAL A N 1
ATOM 850 C CA . VAL A 1 110 ? -22.648 -7.065 27.562 1.00 87.31 110 VAL A CA 1
ATOM 851 C C . VAL A 1 110 ? -22.885 -7.442 26.106 1.00 87.31 110 VAL A C 1
ATOM 853 O O . VAL A 1 110 ? -24.027 -7.609 25.687 1.00 87.31 110 VAL A O 1
ATOM 856 N N . PHE A 1 111 ? -21.805 -7.592 25.345 1.00 83.94 111 PHE A N 1
ATOM 857 C CA . PHE A 1 111 ? -21.830 -8.055 23.963 1.00 83.94 111 PHE A CA 1
ATOM 858 C C . PHE A 1 111 ? -21.098 -9.387 23.848 1.00 83.94 111 PHE A C 1
ATOM 860 O O . PHE A 1 111 ? -19.993 -9.531 24.366 1.00 83.94 111 PHE A O 1
ATOM 867 N N . SER A 1 112 ? -21.696 -10.346 23.141 1.00 79.06 112 SER A N 1
ATOM 868 C CA . SER A 1 112 ? -20.988 -11.544 22.685 1.00 79.06 112 SER A CA 1
ATOM 869 C C . SER A 1 112 ? -20.302 -11.227 21.363 1.00 79.06 112 SER A C 1
ATOM 871 O O . SER A 1 112 ? -20.964 -10.810 20.412 1.00 79.06 112 SER A O 1
ATOM 873 N N . LEU A 1 113 ? -18.980 -11.378 21.311 1.00 71.31 113 LEU A N 1
ATOM 874 C CA . LEU A 1 113 ? -18.206 -11.258 20.082 1.00 71.31 113 LEU A CA 1
ATOM 875 C C . LEU A 1 113 ? -17.940 -12.662 19.535 1.00 71.31 113 LEU A C 1
ATOM 877 O O . LEU A 1 113 ? -17.003 -13.343 19.953 1.00 71.31 113 LEU A O 1
ATOM 881 N N . ASP A 1 114 ? -18.745 -13.057 18.555 1.00 65.25 114 ASP A N 1
ATOM 882 C CA . ASP A 1 114 ? -18.478 -14.205 17.693 1.00 65.25 114 ASP A CA 1
ATOM 883 C C . ASP A 1 114 ? -17.941 -13.682 16.356 1.00 65.25 114 ASP A C 1
ATOM 885 O O . ASP A 1 114 ? -18.681 -13.510 15.387 1.00 65.25 114 ASP A O 1
ATOM 889 N N . LEU A 1 115 ? -16.643 -13.355 16.304 1.00 60.41 115 LEU A N 1
ATOM 890 C CA . LEU A 1 115 ? -16.004 -13.101 15.013 1.00 60.41 115 LEU A CA 1
ATOM 891 C C . LEU A 1 115 ? -15.818 -14.436 14.291 1.00 60.41 115 LEU A C 1
ATOM 893 O O . LEU A 1 115 ? -15.107 -15.318 14.771 1.00 60.41 115 LEU A O 1
ATOM 897 N N . CYS A 1 116 ? -16.470 -14.552 13.136 1.00 51.12 116 CYS A N 1
ATOM 898 C CA . CYS A 1 116 ? -16.238 -15.612 12.165 1.00 51.12 116 CYS A CA 1
ATOM 899 C C . CYS A 1 116 ? -14.757 -15.620 11.750 1.00 51.12 116 CYS A C 1
ATOM 901 O O . CYS A 1 116 ? -14.098 -14.576 11.774 1.00 51.12 116 CYS A O 1
ATOM 903 N N . GLU A 1 117 ? -14.232 -16.791 11.389 1.00 55.12 117 GLU A N 1
ATOM 904 C CA . GLU A 1 117 ? -12.867 -16.918 10.877 1.00 55.12 117 GLU A CA 1
ATOM 905 C C . GLU A 1 117 ? -12.627 -15.905 9.747 1.00 55.12 117 GLU A C 1
ATOM 907 O O . GLU A 1 117 ? -13.556 -15.634 8.980 1.00 55.12 117 GLU A O 1
ATOM 912 N N . PRO A 1 118 ? -11.420 -15.316 9.639 1.00 56.00 118 PRO A N 1
ATOM 913 C CA . PRO A 1 118 ? -11.117 -14.388 8.561 1.00 56.00 118 PRO A CA 1
ATOM 914 C C . PRO A 1 118 ? -11.336 -15.111 7.233 1.00 56.00 118 PRO A C 1
ATOM 916 O O . PRO A 1 118 ? -10.554 -15.978 6.840 1.00 56.00 118 PRO A O 1
ATOM 919 N N . VAL A 1 119 ? -12.443 -14.791 6.566 1.00 55.94 119 VAL A N 1
ATOM 920 C CA . VAL A 1 119 ? -12.732 -15.306 5.236 1.00 55.94 119 VAL A CA 1
ATOM 921 C C . VAL A 1 119 ? -11.662 -14.716 4.335 1.00 55.94 119 VAL A C 1
ATOM 923 O O . VAL A 1 119 ? -11.517 -13.499 4.271 1.00 55.94 119 VAL A O 1
ATOM 926 N N . THR A 1 120 ? -10.873 -15.568 3.682 1.00 58.53 120 THR A N 1
ATOM 927 C CA . THR A 1 120 ? -9.866 -15.113 2.724 1.00 58.53 120 THR A CA 1
ATOM 928 C C . THR A 1 120 ? -10.549 -14.242 1.678 1.00 58.53 120 THR A C 1
ATOM 930 O O . THR A 1 120 ? -11.387 -14.722 0.908 1.00 58.53 120 THR A O 1
ATOM 933 N N . ASP A 1 121 ? -10.217 -12.952 1.674 1.00 69.12 121 ASP A N 1
ATOM 934 C CA . ASP A 1 121 ? -10.851 -11.994 0.784 1.00 69.12 121 ASP A CA 1
ATOM 935 C C . ASP A 1 121 ? -10.605 -12.397 -0.673 1.00 69.12 121 ASP A C 1
ATOM 937 O O . ASP A 1 121 ? -9.475 -12.673 -1.087 1.00 69.12 121 ASP A O 1
ATOM 941 N N . ARG A 1 122 ? -11.666 -12.380 -1.493 1.00 69.19 122 ARG A N 1
ATOM 942 C CA . ARG A 1 122 ? -11.584 -12.625 -2.950 1.00 69.19 122 ARG A CA 1
ATOM 943 C C . ARG A 1 122 ? -10.545 -11.732 -3.638 1.00 69.19 122 ARG A C 1
ATOM 945 O O . ARG A 1 122 ? -10.018 -12.085 -4.688 1.00 69.19 122 ARG A O 1
ATOM 952 N N . LEU A 1 123 ? -10.241 -10.591 -3.026 1.00 71.69 123 LEU A N 1
ATOM 953 C CA . LEU A 1 123 ? -9.246 -9.633 -3.477 1.00 71.69 123 LEU A CA 1
ATOM 954 C C . LEU A 1 123 ? -7.815 -10.200 -3.473 1.00 71.69 123 LEU A C 1
ATOM 956 O O . LEU A 1 123 ? -7.038 -9.873 -4.364 1.00 71.69 123 LEU A O 1
ATOM 960 N N . VAL A 1 124 ? -7.476 -11.095 -2.537 1.00 72.88 124 VAL A N 1
ATOM 961 C CA . VAL A 1 124 ? -6.157 -11.756 -2.505 1.00 72.88 124 VAL A CA 1
ATOM 962 C C . VAL A 1 124 ? -5.989 -12.659 -3.727 1.00 72.88 124 VAL A C 1
ATOM 964 O O . VAL A 1 124 ? -4.965 -12.612 -4.406 1.00 72.88 124 VAL A O 1
ATOM 967 N N . TRP A 1 125 ? -7.031 -13.421 -4.069 1.00 76.12 125 TRP A N 1
ATOM 968 C CA . TRP A 1 125 ? -7.052 -14.248 -5.278 1.00 76.12 125 TRP A CA 1
ATOM 969 C C . TRP A 1 125 ? -7.016 -13.418 -6.561 1.00 76.12 125 TRP A C 1
ATOM 971 O O . TRP A 1 125 ? -6.360 -13.815 -7.522 1.00 76.12 125 TRP A O 1
ATOM 981 N N . LEU A 1 126 ? -7.656 -12.245 -6.569 1.00 80.25 126 LEU A N 1
ATOM 982 C CA . LEU A 1 126 ? -7.536 -11.297 -7.676 1.00 80.25 126 LEU A CA 1
ATOM 983 C C . LEU A 1 126 ? -6.087 -10.804 -7.837 1.00 80.25 126 LEU A C 1
ATOM 985 O O . LEU A 1 126 ? -5.592 -10.739 -8.957 1.00 80.25 126 LEU A O 1
ATOM 989 N N . GLY A 1 127 ? -5.383 -10.521 -6.737 1.00 77.62 127 GLY A N 1
ATOM 990 C CA . GLY A 1 127 ? -3.965 -10.143 -6.768 1.00 77.62 127 GLY A CA 1
ATOM 991 C C . GLY A 1 127 ? -3.053 -11.242 -7.333 1.00 77.62 127 GLY A C 1
ATOM 992 O O . GLY A 1 127 ? -2.169 -10.960 -8.146 1.00 77.62 127 GLY A O 1
ATOM 993 N N . VAL A 1 128 ? -3.308 -12.506 -6.969 1.00 82.31 128 VAL A N 1
ATOM 994 C CA . VAL A 1 128 ? -2.623 -13.677 -7.553 1.00 82.31 128 VAL A CA 1
ATOM 995 C C . VAL A 1 128 ? -2.892 -13.775 -9.053 1.00 82.31 128 VAL A C 1
ATOM 997 O O . VAL A 1 128 ? -1.962 -13.965 -9.831 1.00 82.31 128 VAL A O 1
ATOM 1000 N N . LEU A 1 129 ? -4.147 -13.605 -9.472 1.00 85.44 129 LEU A N 1
ATOM 1001 C CA . LEU A 1 129 ? -4.522 -13.659 -10.883 1.00 85.44 129 LEU A CA 1
ATOM 1002 C C . LEU A 1 129 ? -3.789 -12.586 -11.701 1.00 85.44 129 LEU A C 1
ATOM 1004 O O . LEU A 1 129 ? -3.210 -12.898 -12.738 1.00 85.44 129 LEU A O 1
ATOM 1008 N N . VAL A 1 130 ? -3.767 -11.340 -11.219 1.00 84.25 130 VAL A N 1
ATOM 1009 C CA . VAL A 1 130 ? -3.068 -10.231 -11.891 1.00 84.25 130 VAL A CA 1
ATOM 1010 C C . VAL A 1 130 ? -1.567 -10.507 -12.000 1.00 84.25 130 VAL A C 1
ATOM 1012 O O . VAL A 1 130 ? -0.987 -10.270 -13.055 1.00 84.25 130 VAL A O 1
ATOM 1015 N N . THR A 1 131 ? -0.955 -11.072 -10.955 1.00 84.69 131 THR A N 1
ATOM 1016 C CA . THR A 1 131 ? 0.461 -11.480 -10.955 1.00 84.69 131 THR A CA 1
ATOM 1017 C C . THR A 1 131 ? 0.759 -12.486 -12.074 1.00 84.69 131 THR A C 1
ATOM 1019 O O . THR A 1 131 ? 1.731 -12.325 -12.810 1.00 84.69 131 THR A O 1
ATOM 1022 N N . VAL A 1 132 ? -0.088 -13.510 -12.232 1.00 88.06 132 VAL A N 1
ATOM 1023 C CA . VAL A 1 132 ? 0.077 -14.533 -13.279 1.00 88.06 132 VAL A CA 1
ATOM 1024 C C . VAL A 1 132 ? -0.046 -13.913 -14.669 1.00 88.06 132 VAL A C 1
ATOM 1026 O O . VAL A 1 132 ? 0.828 -14.118 -15.505 1.00 88.06 132 VAL A O 1
ATOM 1029 N N . VAL A 1 133 ? -1.072 -13.089 -14.891 1.00 87.50 133 VAL A N 1
ATOM 1030 C CA . VAL A 1 133 ? -1.285 -12.412 -16.179 1.00 87.50 133 VAL A CA 1
ATOM 1031 C C . VAL A 1 133 ? -0.111 -11.488 -16.530 1.00 87.50 133 VAL A C 1
ATOM 1033 O O . VAL A 1 133 ? 0.339 -11.471 -17.673 1.00 87.50 133 VAL A O 1
ATOM 1036 N N . GLN A 1 134 ? 0.434 -10.748 -15.558 1.00 83.44 134 GLN A N 1
ATOM 1037 C CA . GLN A 1 134 ? 1.609 -9.892 -15.768 1.00 83.44 134 GLN A CA 1
ATOM 1038 C C . GLN A 1 134 ? 2.852 -10.695 -16.179 1.00 83.44 134 GLN A C 1
ATOM 1040 O O . GLN A 1 134 ? 3.578 -10.276 -17.081 1.00 83.44 134 GLN A O 1
ATOM 1045 N N . LEU A 1 135 ? 3.080 -11.856 -15.560 1.00 85.56 135 LEU A N 1
ATOM 1046 C CA . LEU A 1 135 ? 4.175 -12.758 -15.923 1.00 85.56 135 LEU A CA 1
ATOM 1047 C C . LEU A 1 135 ? 3.978 -13.361 -17.320 1.00 85.56 135 LEU A C 1
ATOM 1049 O O . LEU A 1 135 ? 4.932 -13.405 -18.089 1.00 85.56 135 LEU A O 1
ATOM 1053 N N . GLU A 1 136 ? 2.760 -13.765 -17.685 1.00 88.25 136 GLU A N 1
ATOM 1054 C CA . GLU A 1 136 ? 2.460 -14.294 -19.024 1.00 88.25 136 GLU A CA 1
ATOM 1055 C C . GLU A 1 136 ? 2.723 -13.263 -20.126 1.00 88.25 136 GLU A C 1
ATOM 1057 O O . GLU A 1 136 ? 3.371 -13.576 -21.126 1.00 88.25 136 GLU A O 1
ATOM 1062 N N . ILE A 1 137 ? 2.292 -12.013 -19.925 1.00 85.12 137 ILE A N 1
ATOM 1063 C CA . ILE A 1 137 ? 2.561 -10.926 -20.875 1.00 85.12 137 ILE A CA 1
ATOM 1064 C C . ILE A 1 137 ? 4.073 -10.676 -20.985 1.00 85.12 137 ILE A C 1
ATOM 1066 O O . ILE A 1 137 ? 4.579 -10.491 -22.091 1.00 85.12 137 ILE A O 1
ATOM 1070 N N . ALA A 1 138 ? 4.815 -10.736 -19.874 1.00 82.19 138 ALA A N 1
ATOM 1071 C CA . ALA A 1 138 ? 6.270 -10.555 -19.863 1.00 82.19 138 ALA A CA 1
ATOM 1072 C C . ALA A 1 138 ? 7.052 -11.717 -20.514 1.00 82.19 138 ALA A C 1
ATOM 1074 O O . ALA A 1 138 ? 8.188 -11.527 -20.956 1.00 82.19 138 ALA A O 1
ATOM 1075 N N . VAL A 1 139 ? 6.460 -12.912 -20.627 1.00 85.25 139 VAL A N 1
ATOM 1076 C CA . VAL A 1 139 ? 7.065 -14.058 -21.330 1.00 85.25 139 VAL A CA 1
ATOM 1077 C C . VAL A 1 139 ? 7.044 -13.870 -22.852 1.00 85.25 139 VAL A C 1
ATOM 1079 O O . VAL A 1 139 ? 7.947 -14.359 -23.531 1.00 85.25 139 VAL A O 1
ATOM 1082 N N . ILE A 1 140 ? 6.074 -13.132 -23.406 1.00 84.44 140 ILE A N 1
ATOM 1083 C CA . ILE A 1 140 ? 5.935 -12.946 -24.862 1.00 84.44 140 ILE A CA 1
ATOM 1084 C C . ILE A 1 140 ? 7.178 -12.263 -25.476 1.00 84.44 140 ILE A C 1
ATOM 1086 O O . ILE A 1 140 ? 7.753 -12.832 -26.410 1.00 84.44 140 ILE A O 1
ATOM 1090 N N . PRO A 1 141 ? 7.671 -11.116 -24.957 1.00 76.94 141 PRO A N 1
ATOM 1091 C CA . PRO A 1 141 ? 8.918 -10.517 -25.434 1.00 76.94 141 PRO A CA 1
ATOM 1092 C C . PRO A 1 141 ? 10.135 -11.427 -25.230 1.00 76.94 141 PRO A C 1
ATOM 1094 O O . PRO A 1 141 ? 10.998 -11.511 -26.102 1.00 76.94 141 PRO A O 1
ATOM 1097 N N . CYS A 1 142 ? 10.184 -12.165 -24.116 1.00 75.56 142 CYS A N 1
ATOM 1098 C CA . CYS A 1 142 ? 11.282 -13.084 -23.813 1.00 75.56 142 CYS A CA 1
ATOM 1099 C C . CYS A 1 142 ? 11.376 -14.231 -24.834 1.00 75.56 142 CYS A C 1
ATOM 1101 O O . CYS A 1 142 ? 12.474 -14.618 -25.237 1.00 75.56 142 CYS A O 1
ATOM 1103 N N . ALA A 1 143 ? 10.234 -14.770 -25.267 1.00 77.75 143 ALA A N 1
ATOM 1104 C CA . ALA A 1 143 ? 10.173 -15.870 -26.224 1.00 77.75 143 ALA A CA 1
ATOM 1105 C C . ALA A 1 143 ? 10.495 -15.427 -27.660 1.00 77.75 143 ALA A C 1
ATOM 1107 O O . ALA A 1 143 ? 11.111 -16.187 -28.406 1.00 77.75 143 ALA A O 1
ATOM 1108 N N . LEU A 1 144 ? 10.095 -14.209 -28.043 1.00 78.44 144 LEU A N 1
ATOM 1109 C CA . LEU A 1 144 ? 10.268 -13.695 -29.405 1.00 78.44 144 LEU A CA 1
ATOM 1110 C C . LEU A 1 144 ? 11.630 -13.024 -29.630 1.00 78.44 144 LEU A C 1
ATOM 1112 O O . LEU A 1 144 ? 12.243 -13.241 -30.672 1.00 78.44 144 LEU A O 1
ATOM 1116 N N . TYR A 1 145 ? 12.122 -12.252 -28.657 1.00 74.50 145 TYR A N 1
ATOM 1117 C CA . TYR A 1 145 ? 13.321 -11.417 -28.809 1.00 74.50 145 TYR A CA 1
ATOM 1118 C C . TYR A 1 145 ? 14.535 -11.927 -28.008 1.00 74.50 145 TYR A C 1
ATOM 1120 O O . TYR A 1 145 ? 15.609 -11.341 -28.086 1.00 74.50 145 TYR A O 1
ATOM 1128 N N . ARG A 1 146 ? 14.403 -13.037 -27.252 1.00 68.19 146 ARG A N 1
ATOM 1129 C CA . ARG A 1 146 ? 15.426 -13.564 -26.307 1.00 68.19 146 ARG A CA 1
ATOM 1130 C C . ARG A 1 146 ? 15.883 -12.548 -25.247 1.00 68.19 146 ARG A C 1
ATOM 1132 O O . ARG A 1 146 ? 16.937 -12.719 -24.634 1.00 68.19 146 ARG A O 1
ATOM 1139 N N . GLU A 1 147 ? 15.069 -11.533 -24.978 1.00 70.94 147 GLU A N 1
ATOM 1140 C CA . GLU A 1 147 ? 15.339 -10.493 -23.986 1.00 70.94 147 GLU A CA 1
ATOM 1141 C C . GLU A 1 147 ? 14.828 -10.928 -22.600 1.00 70.94 147 GLU A C 1
ATOM 1143 O O . GLU A 1 147 ? 13.704 -10.635 -22.194 1.00 70.94 147 GLU A O 1
ATOM 1148 N N . TRP A 1 148 ? 15.664 -11.653 -21.853 1.00 70.31 148 TRP A N 1
ATOM 1149 C CA . TRP A 1 148 ? 15.344 -12.141 -20.498 1.00 70.31 148 TRP A CA 1
ATOM 1150 C C . TRP A 1 148 ? 15.164 -11.025 -19.462 1.00 70.31 148 TRP A C 1
ATOM 1152 O O . TRP A 1 148 ? 14.598 -11.252 -18.394 1.00 70.31 148 TRP A O 1
ATOM 1162 N N . GLU A 1 149 ? 15.646 -9.821 -19.759 1.00 70.12 149 GLU A N 1
ATOM 1163 C CA . GLU A 1 149 ? 15.635 -8.697 -18.827 1.00 70.12 149 GLU A CA 1
ATOM 1164 C C . GLU A 1 149 ? 14.231 -8.194 -18.506 1.00 70.12 149 GLU A C 1
ATOM 1166 O O . GLU A 1 149 ? 13.967 -7.869 -17.354 1.00 70.12 149 GLU A O 1
ATOM 1171 N N . VAL A 1 150 ? 13.314 -8.177 -19.481 1.00 75.88 150 VAL A N 1
ATOM 1172 C CA . VAL A 1 150 ? 11.923 -7.749 -19.250 1.00 75.88 150 VAL A CA 1
ATOM 1173 C C . VAL A 1 150 ? 11.237 -8.715 -18.288 1.00 75.88 150 VAL A C 1
ATOM 1175 O O . VAL A 1 150 ? 10.620 -8.296 -17.311 1.00 75.88 150 VAL A O 1
ATOM 1178 N N . LEU A 1 151 ? 11.432 -10.018 -18.504 1.00 78.19 151 LEU A N 1
ATOM 1179 C CA . LEU A 1 151 ? 10.920 -11.059 -17.619 1.00 78.19 151 LEU A CA 1
ATOM 1180 C C . LEU A 1 151 ? 11.521 -10.950 -16.210 1.00 78.19 151 LEU A C 1
ATOM 1182 O O . LEU A 1 151 ? 10.788 -11.041 -15.228 1.00 78.19 151 LEU A O 1
ATOM 1186 N N . LEU A 1 152 ? 12.835 -10.729 -16.100 1.00 74.94 152 LEU A N 1
ATOM 1187 C CA . LEU A 1 152 ? 13.518 -10.556 -14.815 1.00 74.94 152 LEU A CA 1
ATOM 1188 C C . LEU A 1 152 ? 13.052 -9.296 -14.082 1.00 74.94 152 LEU A C 1
ATOM 1190 O O . LEU A 1 152 ? 12.835 -9.348 -12.875 1.00 74.94 152 LEU A O 1
ATOM 1194 N N . LEU A 1 153 ? 12.852 -8.187 -14.794 1.00 81.00 153 LEU A N 1
ATOM 1195 C CA . LEU A 1 153 ? 12.368 -6.931 -14.227 1.00 81.00 153 LEU A CA 1
ATOM 1196 C C . LEU A 1 153 ? 10.948 -7.094 -13.673 1.00 81.00 153 LEU A C 1
ATOM 1198 O O . LEU A 1 153 ? 10.689 -6.722 -12.527 1.00 81.00 153 LEU A O 1
ATOM 1202 N N . THR A 1 154 ? 10.045 -7.710 -14.443 1.00 82.19 154 THR A N 1
ATOM 1203 C CA . THR A 1 154 ? 8.671 -7.990 -14.007 1.00 82.19 154 THR A CA 1
ATOM 1204 C C . THR A 1 154 ? 8.641 -8.998 -12.858 1.00 82.19 154 THR A C 1
ATOM 1206 O O . THR A 1 154 ? 7.924 -8.783 -11.880 1.00 82.19 154 THR A O 1
ATOM 1209 N N . ALA A 1 155 ? 9.449 -10.061 -12.909 1.00 82.94 155 ALA A N 1
ATOM 1210 C CA . ALA A 1 155 ? 9.538 -11.048 -11.834 1.00 82.94 155 ALA A CA 1
ATOM 1211 C C . ALA A 1 155 ? 10.087 -10.436 -10.536 1.00 82.94 155 ALA A C 1
ATOM 1213 O O . ALA A 1 155 ? 9.497 -10.639 -9.475 1.00 82.94 155 ALA A O 1
ATOM 1214 N N . CYS A 1 156 ? 11.156 -9.634 -10.612 1.00 83.69 156 CYS A N 1
ATOM 1215 C CA . CYS A 1 156 ? 11.702 -8.905 -9.468 1.00 83.69 156 CYS A CA 1
ATOM 1216 C C . CYS A 1 156 ? 10.682 -7.915 -8.902 1.00 83.69 156 CYS A C 1
ATOM 1218 O O . CYS A 1 156 ? 10.410 -7.957 -7.706 1.00 83.69 156 CYS A O 1
ATOM 1220 N N . GLY A 1 157 ? 10.058 -7.075 -9.734 1.00 81.50 157 GLY A N 1
ATOM 1221 C CA . GLY A 1 157 ? 9.036 -6.125 -9.281 1.00 81.50 157 GLY A CA 1
ATOM 1222 C C . GLY A 1 157 ? 7.851 -6.812 -8.594 1.00 81.50 157 GLY A C 1
ATOM 1223 O O . GLY A 1 157 ? 7.398 -6.372 -7.536 1.00 81.50 157 GLY A O 1
ATOM 1224 N N . THR A 1 158 ? 7.406 -7.948 -9.134 1.00 83.38 158 THR A N 1
ATOM 1225 C CA . THR A 1 158 ? 6.292 -8.720 -8.567 1.00 83.38 158 THR A CA 1
ATOM 1226 C C . THR A 1 158 ? 6.677 -9.404 -7.259 1.00 83.38 158 THR A C 1
ATOM 1228 O O . THR A 1 158 ? 5.931 -9.342 -6.282 1.00 83.38 158 THR A O 1
ATOM 1231 N N . LEU A 1 159 ? 7.871 -9.999 -7.193 1.00 83.50 159 LEU A N 1
ATOM 1232 C CA . LEU A 1 159 ? 8.415 -10.577 -5.965 1.00 83.50 159 LEU A CA 1
ATOM 1233 C C . LEU A 1 159 ? 8.544 -9.510 -4.874 1.00 83.50 159 LEU A C 1
ATOM 1235 O O . LEU A 1 159 ? 8.154 -9.742 -3.730 1.00 83.50 159 LEU A O 1
ATOM 1239 N N . LEU A 1 160 ? 9.037 -8.322 -5.232 1.00 80.94 160 LEU A N 1
ATOM 1240 C CA . LEU A 1 160 ? 9.123 -7.207 -4.306 1.00 80.94 160 LEU A CA 1
ATOM 1241 C C . LEU A 1 160 ? 7.730 -6.772 -3.808 1.00 80.94 160 LEU A C 1
ATOM 1243 O O . LEU A 1 160 ? 7.553 -6.542 -2.612 1.00 80.94 160 LEU A O 1
ATOM 1247 N N . ALA A 1 161 ? 6.726 -6.696 -4.684 1.00 79.69 161 ALA A N 1
ATOM 1248 C CA . ALA A 1 161 ? 5.356 -6.362 -4.289 1.00 79.69 161 ALA A CA 1
ATOM 1249 C C . ALA A 1 161 ? 4.769 -7.387 -3.298 1.00 79.69 161 ALA A C 1
ATOM 1251 O O . ALA A 1 161 ? 4.195 -7.007 -2.275 1.00 79.69 161 ALA A O 1
ATOM 1252 N N . TRP A 1 162 ? 4.978 -8.683 -3.547 1.00 82.44 162 TRP A N 1
ATOM 1253 C CA . TRP A 1 162 ? 4.543 -9.765 -2.658 1.00 82.44 162 TRP A CA 1
ATOM 1254 C C . TRP A 1 162 ? 5.256 -9.743 -1.304 1.00 82.44 162 TRP A C 1
ATOM 1256 O O . TRP A 1 162 ? 4.606 -9.824 -0.261 1.00 82.44 162 TRP A O 1
ATOM 1266 N N . LEU A 1 163 ? 6.581 -9.572 -1.297 1.00 75.94 163 LEU A N 1
ATOM 1267 C CA . LEU A 1 163 ? 7.371 -9.445 -0.068 1.00 75.94 163 LEU A CA 1
ATOM 1268 C C . LEU A 1 163 ? 6.925 -8.246 0.773 1.00 75.94 163 LEU A C 1
ATOM 1270 O O . LEU A 1 163 ? 6.878 -8.328 2.000 1.00 75.94 163 LEU A O 1
ATOM 1274 N N . MET A 1 164 ? 6.547 -7.145 0.124 1.00 72.25 164 MET A N 1
ATOM 1275 C CA . MET A 1 164 ? 6.033 -5.962 0.805 1.00 72.25 164 MET A CA 1
ATOM 1276 C C . MET A 1 164 ? 4.624 -6.180 1.371 1.00 72.25 164 MET A C 1
ATOM 1278 O O . MET A 1 164 ? 4.351 -5.748 2.492 1.00 72.25 164 MET A O 1
ATOM 1282 N N . GLY A 1 165 ? 3.756 -6.892 0.645 1.00 70.62 165 GLY A N 1
ATOM 1283 C CA . GLY A 1 165 ? 2.446 -7.317 1.142 1.00 70.62 165 GLY A CA 1
ATOM 1284 C C . GLY A 1 165 ? 2.566 -8.188 2.393 1.00 70.62 165 GLY A C 1
ATOM 1285 O O . GLY A 1 165 ? 1.934 -7.901 3.405 1.00 70.62 165 GLY A O 1
ATOM 1286 N N . LEU A 1 166 ? 3.469 -9.172 2.371 1.00 68.44 166 LEU A N 1
ATOM 1287 C CA . LEU A 1 166 ? 3.764 -10.030 3.524 1.00 68.44 166 LEU A CA 1
ATOM 1288 C C . LEU A 1 166 ? 4.369 -9.255 4.704 1.00 68.44 166 LEU A C 1
ATOM 1290 O O . LEU A 1 166 ? 4.106 -9.582 5.859 1.00 68.44 166 LEU A O 1
ATOM 1294 N N . LEU A 1 167 ? 5.159 -8.213 4.432 1.00 66.94 167 LEU A N 1
ATOM 1295 C CA . LEU A 1 167 ? 5.735 -7.359 5.471 1.00 66.94 167 LEU A CA 1
ATOM 1296 C C . LEU A 1 167 ? 4.680 -6.470 6.152 1.00 66.94 167 LEU A C 1
ATOM 1298 O O . LEU A 1 167 ? 4.784 -6.188 7.350 1.00 66.94 167 LEU A O 1
ATOM 1302 N N . GLN A 1 168 ? 3.681 -6.010 5.392 1.00 62.09 168 GLN A N 1
ATOM 1303 C CA . GLN A 1 168 ? 2.582 -5.180 5.893 1.00 62.09 168 GLN A CA 1
ATOM 1304 C C . GLN A 1 168 ? 1.461 -6.004 6.531 1.00 62.09 168 GLN A C 1
ATOM 1306 O O . GLN A 1 168 ? 0.786 -5.493 7.430 1.00 62.09 168 GLN A O 1
ATOM 1311 N N . ASP A 1 169 ? 1.295 -7.266 6.130 1.00 59.75 169 ASP A N 1
ATOM 1312 C CA . ASP A 1 169 ? 0.291 -8.174 6.676 1.00 59.75 169 ASP A CA 1
ATOM 1313 C C . ASP A 1 169 ? 0.673 -8.705 8.070 1.00 59.75 169 ASP A C 1
ATOM 1315 O O . ASP A 1 169 ? 0.993 -9.870 8.311 1.00 59.75 169 ASP A O 1
ATOM 1319 N N . ARG A 1 170 ? 0.647 -7.791 9.041 1.00 53.59 170 ARG A N 1
ATOM 1320 C CA . ARG A 1 170 ? 0.884 -8.061 10.464 1.00 53.59 170 ARG A CA 1
ATOM 1321 C C . ARG A 1 170 ? -0.357 -8.618 11.172 1.00 53.59 170 ARG A C 1
ATOM 1323 O O . ARG A 1 170 ? -0.287 -8.885 12.372 1.00 53.59 170 ARG A O 1
ATOM 1330 N N . THR A 1 171 ? -1.472 -8.817 10.462 1.00 46.31 171 THR A N 1
ATOM 1331 C CA . THR A 1 171 ? -2.704 -9.391 11.036 1.00 46.31 171 THR A CA 1
ATOM 1332 C C . THR A 1 171 ? -2.508 -10.834 11.511 1.00 46.31 171 THR A C 1
ATOM 1334 O O . THR A 1 171 ? -3.132 -11.257 12.481 1.00 46.31 171 THR A O 1
ATOM 1337 N N . ASN A 1 172 ? -1.536 -11.554 10.943 1.00 42.16 172 ASN A N 1
ATOM 1338 C CA . ASN A 1 172 ? -1.199 -12.929 11.323 1.00 42.16 172 ASN A CA 1
ATOM 1339 C C . ASN A 1 172 ? -0.537 -13.068 12.709 1.00 42.16 172 ASN A C 1
ATOM 1341 O O . ASN A 1 172 ? -0.351 -14.182 13.193 1.00 42.16 172 ASN A O 1
ATOM 1345 N N . SER A 1 173 ? -0.184 -11.961 13.377 1.00 44.66 173 SER A N 1
ATOM 1346 C CA . SER A 1 173 ? 0.311 -12.000 14.766 1.00 44.66 173 SER A CA 1
ATOM 1347 C C . SER A 1 173 ? -0.799 -12.061 15.819 1.00 44.66 173 SER A C 1
ATOM 1349 O O . SER A 1 173 ? -0.486 -12.173 17.006 1.00 44.66 173 SER A O 1
ATOM 1351 N N . VAL A 1 174 ? -2.075 -12.005 15.419 1.00 52.31 174 VAL A N 1
ATOM 1352 C CA . VAL A 1 174 ? -3.205 -12.184 16.338 1.00 52.31 174 VAL A CA 1
ATOM 1353 C C . VAL A 1 174 ? -3.185 -13.624 16.843 1.00 52.31 174 VAL A C 1
ATOM 1355 O O . VAL A 1 174 ? -3.499 -14.574 16.121 1.00 52.31 174 VAL A O 1
ATOM 1358 N N . ARG A 1 175 ? -2.779 -13.809 18.101 1.00 48.50 175 ARG A N 1
ATOM 1359 C CA . ARG A 1 175 ? -2.706 -15.145 18.694 1.00 48.50 175 ARG A CA 1
ATOM 1360 C C . ARG A 1 175 ? -4.125 -15.614 18.988 1.00 48.50 175 ARG A C 1
ATOM 1362 O O . 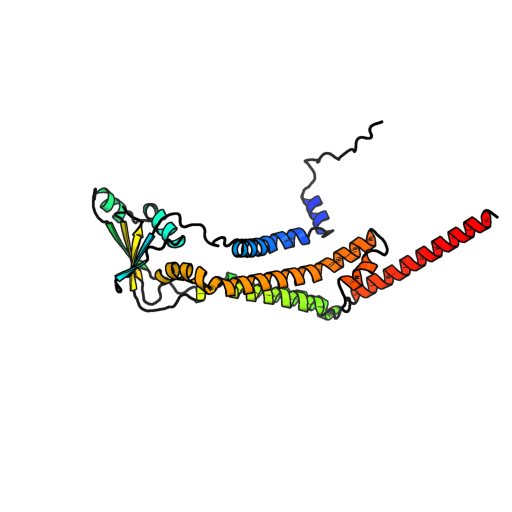ARG A 1 175 ? -4.758 -15.131 19.926 1.00 48.50 175 ARG A O 1
ATOM 1369 N N . LYS A 1 176 ? -4.608 -16.604 18.232 1.00 52.28 176 LYS A N 1
ATOM 1370 C CA . LYS A 1 176 ? -5.816 -17.357 18.599 1.00 52.28 176 LYS A CA 1
ATOM 1371 C C . LYS A 1 176 ? -5.608 -17.944 19.997 1.00 52.28 176 LYS A C 1
ATOM 1373 O O . LYS A 1 176 ? -4.583 -18.570 20.270 1.00 52.28 176 LYS A O 1
ATOM 1378 N N . GLY A 1 177 ? -6.548 -17.742 20.909 1.00 49.66 177 GLY A N 1
ATOM 1379 C CA . GLY A 1 177 ? -6.491 -18.435 22.188 1.00 49.66 177 GLY A CA 1
ATOM 1380 C C . GLY A 1 177 ? -7.720 -18.213 23.050 1.00 49.66 177 GLY A C 1
ATOM 1381 O O . GLY A 1 177 ? -8.558 -17.391 22.716 1.00 49.66 177 GLY A O 1
ATOM 1382 N N . LYS A 1 178 ? -7.761 -18.966 24.158 1.00 55.84 178 LYS A N 1
ATOM 1383 C CA . LYS A 1 178 ? -8.881 -19.146 25.100 1.00 55.84 178 LYS A CA 1
ATOM 1384 C C . LYS A 1 178 ? -9.807 -17.940 25.280 1.00 55.84 178 LYS A C 1
ATOM 1386 O O . LYS A 1 178 ? -9.327 -16.818 25.417 1.00 55.84 178 LYS A O 1
ATOM 1391 N N . THR A 1 179 ? -11.100 -18.235 25.426 1.00 55.28 179 THR A N 1
ATOM 1392 C CA . THR A 1 179 ? -12.174 -17.307 25.819 1.00 55.28 179 THR A CA 1
ATOM 1393 C C . THR A 1 179 ? -11.751 -16.371 26.943 1.00 55.28 179 THR A C 1
ATOM 1395 O O . THR A 1 179 ? -11.358 -16.838 28.023 1.00 55.28 179 THR A O 1
ATOM 1398 N N . ARG A 1 180 ? -11.886 -15.059 26.732 1.00 65.38 180 ARG A N 1
ATOM 1399 C CA . ARG A 1 180 ? -11.665 -14.059 27.782 1.00 65.38 180 ARG A CA 1
ATOM 1400 C C . ARG A 1 180 ? -12.742 -12.986 27.777 1.00 65.38 180 ARG A C 1
ATOM 1402 O O . ARG A 1 180 ? -13.186 -12.530 26.731 1.00 65.38 180 ARG A O 1
ATOM 1409 N N . THR A 1 181 ? -13.148 -12.584 28.974 1.00 76.81 181 THR A N 1
ATOM 1410 C CA . THR A 1 181 ? -14.069 -11.468 29.194 1.00 76.81 181 THR A CA 1
ATOM 1411 C C . THR A 1 181 ? -13.252 -10.198 29.385 1.00 76.81 181 THR A C 1
ATOM 1413 O O . THR A 1 181 ? -12.435 -10.125 30.306 1.00 76.81 181 THR A O 1
ATOM 1416 N N . CYS A 1 182 ? -13.468 -9.203 28.531 1.00 82.25 182 CYS A N 1
ATOM 1417 C CA . CYS A 1 182 ? -12.791 -7.912 28.614 1.00 82.25 182 CYS A CA 1
ATOM 1418 C C . CYS A 1 182 ? -13.828 -6.800 28.787 1.00 82.25 182 CYS A C 1
ATOM 1420 O O . CYS A 1 182 ? -14.818 -6.756 28.065 1.00 82.25 182 CYS A O 1
ATOM 1422 N N . ALA A 1 183 ? -13.595 -5.879 29.716 1.00 85.62 183 ALA A N 1
ATOM 1423 C CA . ALA A 1 183 ? -14.387 -4.671 29.884 1.00 85.62 183 ALA A CA 1
ATOM 1424 C C . ALA A 1 183 ? -13.664 -3.491 29.235 1.00 85.62 183 ALA A C 1
ATOM 1426 O O . ALA A 1 183 ? -12.542 -3.151 29.599 1.00 85.62 183 ALA A O 1
ATOM 1427 N N . LEU A 1 184 ? -14.314 -2.853 28.274 1.00 86.75 184 LEU A N 1
ATOM 1428 C CA . LEU A 1 184 ? -13.860 -1.642 27.620 1.00 86.75 184 LEU A CA 1
ATOM 1429 C C . LEU A 1 184 ? -14.594 -0.444 28.219 1.00 86.75 184 LEU A C 1
ATOM 1431 O O . LEU A 1 184 ? -15.822 -0.389 28.248 1.00 86.75 184 LEU A O 1
ATOM 1435 N N . LYS A 1 185 ? -13.831 0.540 28.678 1.00 87.31 185 LYS A N 1
ATOM 1436 C CA . LYS A 1 185 ? -14.347 1.768 29.269 1.00 87.31 185 LYS A CA 1
ATOM 1437 C C . LYS A 1 185 ? -13.825 2.975 28.500 1.00 87.31 185 LYS A C 1
ATOM 1439 O O . LYS A 1 185 ? -12.660 3.027 28.102 1.00 87.31 185 LYS A O 1
ATOM 1444 N N . LYS A 1 186 ? -14.681 3.979 28.324 1.00 83.12 186 LYS A N 1
ATOM 1445 C CA . LYS A 1 186 ? -14.259 5.318 27.894 1.00 83.12 186 LYS A CA 1
ATOM 1446 C C . LYS A 1 186 ? -13.406 5.963 29.004 1.00 83.12 186 LYS A C 1
ATOM 1448 O O . LYS A 1 186 ? -13.444 5.537 30.154 1.00 83.12 186 LYS A O 1
ATOM 1453 N N . GLY A 1 187 ? -12.589 6.963 28.685 1.00 71.31 187 GLY A N 1
ATOM 1454 C CA . GLY A 1 187 ? -11.711 7.628 29.656 1.00 71.31 187 GLY A CA 1
ATOM 1455 C C . GLY A 1 187 ? -12.420 8.166 30.914 1.00 71.31 187 GLY A C 1
ATOM 1456 O O . GLY A 1 187 ? -13.635 8.022 31.104 1.00 71.31 187 GLY A O 1
ATOM 1457 N N . ARG A 1 188 ? -11.642 8.789 31.810 1.00 67.38 188 ARG A N 1
ATOM 1458 C CA . ARG A 1 188 ? -12.124 9.279 33.118 1.00 67.38 188 ARG A CA 1
ATOM 1459 C C . ARG A 1 188 ? -13.435 10.074 32.991 1.00 67.38 188 ARG A C 1
ATOM 1461 O O . ARG A 1 188 ? -13.560 10.931 32.124 1.00 67.38 188 ARG A O 1
ATOM 1468 N N . GLY A 1 189 ? -14.396 9.778 33.871 1.00 69.88 189 GLY A N 1
ATOM 1469 C CA . GLY A 1 189 ? -15.701 10.453 33.934 1.00 69.88 189 GLY A CA 1
ATOM 1470 C C . GLY A 1 189 ? -16.823 9.822 33.101 1.00 69.88 189 GLY A C 1
ATOM 1471 O O . GLY A 1 189 ? -17.951 10.297 33.166 1.00 69.88 189 GLY A O 1
ATOM 1472 N N . SER A 1 190 ? -16.558 8.749 32.351 1.00 74.31 190 SER A N 1
ATOM 1473 C CA . SER A 1 190 ? -17.613 8.011 31.647 1.00 74.31 190 SER A CA 1
ATOM 1474 C C . SER A 1 190 ? -18.315 6.986 32.545 1.00 74.31 190 SER A C 1
ATOM 1476 O O . SER A 1 190 ? -17.674 6.232 33.286 1.00 74.31 190 SER A O 1
ATOM 1478 N N . THR A 1 191 ? -19.644 6.962 32.459 1.00 78.25 191 THR A N 1
ATOM 1479 C CA . THR A 1 191 ? -20.524 5.996 33.134 1.00 78.25 191 THR A CA 1
ATOM 1480 C C . THR A 1 191 ? -20.834 4.771 32.272 1.00 78.25 191 THR A C 1
ATOM 1482 O O . THR A 1 191 ? -21.515 3.864 32.736 1.00 78.25 191 THR A O 1
ATOM 1485 N N . ASP A 1 192 ? -20.316 4.717 31.044 1.00 82.69 192 ASP A N 1
ATOM 1486 C CA . ASP A 1 192 ? -20.544 3.617 30.110 1.00 82.69 192 ASP A CA 1
ATOM 1487 C C . ASP A 1 192 ? -19.375 2.631 30.127 1.00 82.69 192 ASP A C 1
ATOM 1489 O O . ASP A 1 192 ? -18.222 3.004 29.878 1.00 82.69 192 ASP A O 1
ATOM 1493 N N . VAL A 1 193 ? -19.686 1.363 30.386 1.00 86.44 193 VAL A N 1
ATOM 1494 C CA . VAL A 1 193 ? -18.748 0.241 30.304 1.00 86.44 193 VAL A CA 1
ATOM 1495 C C . VAL A 1 193 ? -19.322 -0.799 29.353 1.00 86.44 193 VAL A C 1
ATOM 1497 O O . VAL A 1 193 ? -20.439 -1.274 29.532 1.00 86.44 193 VAL A O 1
ATOM 1500 N N . ILE A 1 194 ? -18.533 -1.177 28.356 1.00 86.94 194 ILE A N 1
ATOM 1501 C CA . ILE A 1 194 ? -18.881 -2.200 27.376 1.00 86.94 194 ILE A CA 1
ATOM 1502 C C . ILE A 1 194 ? -18.106 -3.461 27.741 1.00 86.94 194 ILE A C 1
ATOM 1504 O O . ILE A 1 194 ? -16.887 -3.509 27.610 1.00 86.94 194 ILE A O 1
ATOM 1508 N N . VAL A 1 195 ? -18.793 -4.490 28.211 1.00 87.06 195 VAL A N 1
ATOM 1509 C CA . VAL A 1 195 ? -18.210 -5.806 28.466 1.00 87.06 195 VAL A CA 1
ATOM 1510 C C . VAL A 1 195 ? -18.342 -6.645 27.208 1.00 87.06 195 VAL A C 1
ATOM 1512 O O . VAL A 1 195 ? -19.434 -6.870 26.699 1.00 87.06 195 VAL A O 1
ATOM 1515 N N . ILE A 1 196 ? -17.212 -7.121 26.711 1.00 85.06 196 ILE A N 1
ATOM 1516 C CA . ILE A 1 196 ? -17.124 -7.967 25.534 1.00 85.06 196 ILE A CA 1
ATOM 1517 C C . ILE A 1 196 ? -16.771 -9.379 25.999 1.00 85.06 196 ILE A C 1
ATOM 1519 O O . ILE A 1 196 ? -15.718 -9.621 26.598 1.00 85.06 196 ILE A O 1
ATOM 1523 N N . LEU A 1 197 ? -17.684 -10.310 25.738 1.00 82.88 197 LEU A N 1
ATOM 1524 C CA . LEU A 1 197 ? -17.499 -11.741 25.915 1.00 82.88 197 LEU A CA 1
ATOM 1525 C C . LEU A 1 197 ? -16.907 -12.294 24.620 1.00 82.88 197 LEU A C 1
ATOM 1527 O O . LEU A 1 197 ? -17.587 -12.364 23.601 1.00 82.88 197 LEU A O 1
ATOM 1531 N N . ALA A 1 198 ? -15.624 -12.634 24.656 1.00 71.00 198 ALA A N 1
ATOM 1532 C CA . ALA A 1 198 ? -14.899 -13.152 23.507 1.00 71.00 198 ALA A CA 1
ATOM 1533 C C . ALA A 1 198 ? -14.982 -14.695 23.498 1.00 71.00 198 ALA A C 1
ATOM 1535 O O . ALA A 1 198 ? -14.537 -15.347 24.452 1.00 71.00 198 ALA A O 1
ATOM 1536 N N . SER A 1 199 ? -15.554 -15.277 22.438 1.00 67.12 199 SER A N 1
ATOM 1537 C CA . SER A 1 199 ? -15.603 -16.730 22.188 1.00 67.12 199 SER A CA 1
ATOM 1538 C C . SER A 1 199 ? -14.225 -17.301 21.796 1.00 67.12 199 SER A C 1
ATOM 1540 O O . SER A 1 199 ? -13.299 -16.539 21.512 1.00 67.12 199 SER A O 1
ATOM 1542 N N . GLU A 1 200 ? -14.042 -18.629 21.776 1.00 61.41 200 GLU A N 1
ATOM 1543 C CA . GLU A 1 200 ? -12.717 -19.283 21.629 1.00 61.41 200 GLU A CA 1
ATOM 1544 C C . GLU A 1 200 ? -11.993 -18.965 20.309 1.00 61.41 200 GLU A C 1
ATOM 1546 O O . GLU A 1 200 ? -10.765 -19.055 20.233 1.00 61.41 200 GLU A O 1
ATOM 1551 N N . HIS A 1 201 ? -12.738 -18.552 19.284 1.00 59.69 201 HIS A N 1
ATOM 1552 C CA . HIS A 1 201 ? -12.209 -18.167 17.972 1.00 59.69 201 HIS A CA 1
ATOM 1553 C C . HIS A 1 201 ? -12.244 -16.660 17.700 1.00 59.69 201 HIS A C 1
ATOM 1555 O O . HIS A 1 201 ? -11.886 -16.221 16.610 1.00 59.69 201 HIS A O 1
ATOM 1561 N N . SER A 1 202 ? -12.641 -15.859 18.686 1.00 62.91 202 SER A N 1
ATOM 1562 C CA . SER A 1 202 ? -12.759 -14.414 18.522 1.00 62.91 202 SER A CA 1
ATOM 1563 C C . SER A 1 202 ? -11.422 -13.686 18.696 1.00 62.91 202 SER A C 1
ATOM 1565 O O . SER A 1 202 ? -10.449 -14.186 19.269 1.00 62.91 202 SER A O 1
ATOM 1567 N N . LEU A 1 203 ? -11.369 -12.479 18.141 1.00 64.19 203 LEU A N 1
ATOM 1568 C CA . LEU A 1 203 ? -10.162 -11.677 18.050 1.00 64.19 203 LEU A CA 1
ATOM 1569 C C . LEU A 1 203 ? -9.805 -11.031 19.403 1.00 64.19 203 LEU A C 1
ATOM 1571 O O . LEU A 1 203 ? -10.660 -10.466 20.086 1.00 64.19 203 LEU A O 1
ATOM 1575 N N . ARG A 1 204 ? -8.525 -11.087 19.793 1.00 67.56 204 ARG A N 1
ATOM 1576 C CA . ARG A 1 204 ? -8.046 -10.528 21.066 1.00 67.56 204 ARG A CA 1
ATOM 1577 C C . ARG A 1 204 ? -7.962 -9.010 21.007 1.00 67.56 204 ARG A C 1
ATOM 1579 O O . ARG A 1 204 ? -7.088 -8.448 20.358 1.00 67.56 204 ARG A O 1
ATOM 1586 N N . LEU A 1 205 ? -8.816 -8.338 21.772 1.00 70.50 205 LEU A N 1
ATOM 1587 C CA . LEU A 1 205 ? -8.782 -6.877 21.884 1.00 70.50 205 LEU A CA 1
ATOM 1588 C C . LEU A 1 205 ? -7.514 -6.365 22.582 1.00 70.50 205 LEU A C 1
ATOM 1590 O O . LEU A 1 205 ? -7.038 -5.272 22.284 1.00 70.50 205 LEU A O 1
ATOM 1594 N N . GLU A 1 206 ? -6.944 -7.179 23.473 1.00 74.00 206 GLU A N 1
ATOM 1595 C CA . GLU A 1 206 ? -5.663 -6.919 24.140 1.00 74.00 206 GLU A CA 1
ATOM 1596 C C . GLU A 1 206 ? -4.524 -6.784 23.127 1.00 74.00 206 GLU A C 1
ATOM 1598 O O . GLU A 1 206 ? -3.677 -5.908 23.284 1.00 74.00 206 GLU A O 1
ATOM 1603 N N . ASP A 1 207 ? -4.549 -7.571 22.045 1.00 68.69 207 ASP A N 1
ATOM 1604 C CA . ASP A 1 207 ? -3.515 -7.537 21.011 1.00 68.69 207 ASP A CA 1
ATOM 1605 C C . ASP A 1 207 ? -3.540 -6.209 20.243 1.00 68.69 207 ASP A C 1
ATOM 1607 O O . ASP A 1 207 ? -2.487 -5.755 19.818 1.00 68.69 207 ASP A O 1
ATOM 1611 N N . PHE A 1 208 ? -4.676 -5.511 20.124 1.00 67.69 208 PHE A N 1
ATOM 1612 C CA . PHE A 1 208 ? -4.687 -4.162 19.535 1.00 67.69 208 PHE A CA 1
ATOM 1613 C C . PHE A 1 208 ? -3.981 -3.135 20.416 1.00 67.69 208 PHE A C 1
ATOM 1615 O O . PHE A 1 208 ? -3.309 -2.239 19.909 1.00 67.69 208 PHE A O 1
ATOM 1622 N N . VAL A 1 209 ? -4.114 -3.276 21.735 1.00 66.62 209 VAL A N 1
ATOM 1623 C CA . VAL A 1 209 ? -3.482 -2.380 22.709 1.00 66.62 209 VAL A CA 1
ATOM 1624 C C . VAL A 1 209 ? -1.996 -2.720 22.876 1.00 66.62 209 VAL A C 1
ATOM 1626 O O . VAL A 1 209 ? -1.153 -1.831 22.996 1.00 66.62 209 VAL A O 1
ATOM 1629 N N . SER A 1 210 ? -1.652 -4.009 22.834 1.00 61.69 210 SER A N 1
ATOM 1630 C CA . SER A 1 210 ? -0.280 -4.515 22.921 1.00 61.69 210 SER A CA 1
ATOM 1631 C C . SER A 1 210 ? 0.496 -4.391 21.605 1.00 61.69 210 SER A C 1
ATOM 1633 O O . SER A 1 210 ? 1.701 -4.151 21.635 1.00 61.69 210 SER A O 1
ATOM 1635 N N . SER A 1 211 ? -0.156 -4.493 20.444 1.00 56.62 211 SER A N 1
ATOM 1636 C CA . SER A 1 211 ? 0.486 -4.336 19.131 1.00 56.62 211 SER A CA 1
ATOM 1637 C C . SER A 1 211 ? 0.912 -2.896 18.863 1.00 56.62 211 SER A C 1
ATOM 1639 O O . SER A 1 211 ? 1.901 -2.690 18.161 1.00 56.62 211 SER A O 1
ATOM 1641 N N . GLU A 1 212 ? 0.215 -1.897 19.411 1.00 56.25 212 GLU A N 1
ATOM 1642 C CA . GLU A 1 212 ? 0.713 -0.516 19.385 1.00 56.25 212 GLU A CA 1
ATOM 1643 C C . GLU A 1 212 ? 1.947 -0.321 20.265 1.00 56.25 212 GLU A C 1
ATOM 1645 O O . GLU A 1 212 ? 2.770 0.535 19.968 1.00 56.25 212 GLU A O 1
ATOM 1650 N N . MET A 1 213 ? 2.122 -1.145 21.298 1.00 49.47 213 MET A N 1
ATOM 1651 C CA . MET A 1 213 ? 3.291 -1.095 22.181 1.00 49.47 213 MET A CA 1
ATOM 1652 C C . MET A 1 213 ? 4.502 -1.808 21.578 1.00 49.47 213 MET A C 1
ATOM 1654 O O . MET A 1 213 ? 5.620 -1.317 21.671 1.00 49.47 213 MET A O 1
ATOM 1658 N N . ALA A 1 214 ? 4.283 -2.917 20.868 1.00 51.69 214 ALA A N 1
ATOM 1659 C CA . ALA A 1 214 ? 5.344 -3.612 20.136 1.00 51.69 214 ALA A CA 1
ATOM 1660 C C . ALA A 1 214 ? 5.917 -2.787 18.962 1.00 51.69 214 ALA A C 1
ATOM 1662 O O . ALA A 1 214 ? 6.990 -3.110 18.446 1.00 51.69 214 ALA A O 1
ATOM 1663 N N . LYS A 1 215 ? 5.219 -1.720 18.540 1.00 52.75 215 LYS A N 1
ATOM 1664 C CA . LYS A 1 215 ? 5.702 -0.769 17.529 1.00 52.75 215 LYS A CA 1
ATOM 1665 C C . LYS A 1 215 ? 6.902 0.052 18.004 1.00 52.75 215 LYS A C 1
ATOM 1667 O O . LYS A 1 215 ? 7.665 0.464 17.139 1.00 52.75 215 LYS A O 1
ATOM 1672 N N . ASP A 1 216 ? 7.088 0.243 19.313 1.00 49.88 216 ASP A N 1
ATOM 1673 C CA . ASP A 1 216 ? 8.232 0.991 19.862 1.00 49.88 216 ASP A CA 1
ATOM 1674 C C . ASP A 1 216 ? 9.489 0.112 20.005 1.00 49.88 216 ASP A C 1
ATOM 1676 O O . ASP A 1 216 ? 10.599 0.564 19.740 1.00 49.88 216 ASP A O 1
ATOM 1680 N N . GLU A 1 217 ? 9.335 -1.176 20.341 1.00 52.12 217 GLU A N 1
ATOM 1681 C CA . GLU A 1 217 ? 10.480 -2.061 20.628 1.00 52.12 217 GLU A CA 1
ATOM 1682 C C . GLU A 1 217 ? 10.982 -2.857 19.406 1.00 52.12 217 GLU A C 1
ATOM 1684 O O . GLU A 1 217 ? 12.175 -3.128 19.288 1.00 52.12 217 GLU A O 1
ATOM 1689 N N . GLY A 1 218 ? 10.110 -3.192 18.445 1.00 54.09 218 GLY A N 1
ATOM 1690 C CA . GLY A 1 218 ? 10.486 -3.862 17.185 1.00 54.09 218 GLY A CA 1
ATOM 1691 C C . GLY A 1 218 ? 10.806 -2.906 16.026 1.00 54.09 218 GLY A C 1
ATOM 1692 O O . GLY A 1 218 ? 11.012 -3.350 14.893 1.00 54.09 218 GLY A O 1
ATOM 1693 N N . PHE A 1 219 ? 10.807 -1.598 16.307 1.00 57.28 219 PHE A N 1
ATOM 1694 C CA . PHE A 1 219 ? 10.802 -0.501 15.338 1.00 57.28 219 PHE A CA 1
ATOM 1695 C C . PHE A 1 219 ? 11.970 -0.563 14.352 1.00 57.28 219 PHE A C 1
ATOM 1697 O O . PHE A 1 219 ? 11.767 -0.497 13.137 1.00 57.28 219 PHE A O 1
ATOM 1704 N N . VAL A 1 220 ? 13.187 -0.751 14.872 1.00 63.28 220 VAL A N 1
ATOM 1705 C CA . VAL A 1 220 ? 14.422 -0.672 14.080 1.00 63.28 220 VAL A CA 1
ATOM 1706 C C . VAL A 1 220 ? 14.436 -1.733 12.980 1.00 63.28 220 VAL A C 1
ATOM 1708 O O . VAL A 1 220 ? 14.764 -1.421 11.840 1.00 63.28 220 VAL A O 1
ATOM 1711 N N . GLY A 1 221 ? 13.997 -2.960 13.278 1.00 66.12 221 GLY A N 1
ATOM 1712 C CA . GLY A 1 221 ? 13.979 -4.053 12.304 1.00 66.12 221 GLY A CA 1
ATOM 1713 C C . GLY A 1 221 ? 13.022 -3.796 11.139 1.00 66.12 221 GLY A C 1
ATOM 1714 O O . GLY A 1 221 ? 13.401 -3.946 9.981 1.00 66.12 221 GLY A O 1
ATOM 1715 N N . THR A 1 222 ? 11.796 -3.345 11.421 1.00 67.44 222 THR A N 1
ATOM 1716 C CA . THR A 1 222 ? 10.825 -3.032 10.359 1.00 67.44 222 THR A CA 1
ATOM 1717 C C . THR A 1 222 ? 11.169 -1.784 9.560 1.00 67.44 222 THR A C 1
ATOM 1719 O O . THR A 1 222 ? 10.882 -1.745 8.367 1.00 67.44 222 THR A O 1
ATOM 1722 N N . VAL A 1 223 ? 11.791 -0.780 10.183 1.00 70.38 223 VAL A N 1
ATOM 1723 C CA . VAL A 1 223 ? 12.228 0.439 9.488 1.00 70.38 223 VAL A CA 1
ATOM 1724 C C . VAL A 1 223 ? 13.399 0.142 8.565 1.00 70.38 223 VAL A C 1
ATOM 1726 O O . VAL A 1 223 ? 13.361 0.554 7.413 1.00 70.38 223 VAL A O 1
ATOM 1729 N N . VAL A 1 224 ? 14.402 -0.608 9.037 1.00 75.69 224 VAL A N 1
ATOM 1730 C CA . VAL A 1 224 ? 15.548 -1.017 8.211 1.00 75.69 224 VAL A CA 1
ATOM 1731 C C . VAL A 1 224 ? 15.090 -1.898 7.050 1.00 75.69 224 VAL A C 1
ATOM 1733 O O . VAL A 1 224 ? 15.518 -1.700 5.920 1.00 75.69 224 VAL A O 1
ATOM 1736 N N . LEU A 1 225 ? 14.174 -2.838 7.291 1.00 73.81 225 LEU A N 1
ATOM 1737 C CA . LEU A 1 225 ? 13.663 -3.698 6.227 1.00 73.81 225 LEU A CA 1
ATOM 1738 C C . LEU A 1 225 ? 12.837 -2.913 5.191 1.00 73.81 225 LEU A C 1
ATOM 1740 O O . LEU A 1 225 ? 13.018 -3.110 3.993 1.00 73.81 225 LEU A O 1
ATOM 1744 N N . SER A 1 226 ? 11.980 -1.986 5.632 1.00 71.69 226 SER A N 1
ATOM 1745 C CA . SER A 1 226 ? 11.190 -1.120 4.740 1.00 71.69 226 SER A CA 1
ATOM 1746 C C . SER A 1 226 ? 12.062 -0.122 3.963 1.00 71.69 226 SER A C 1
ATOM 1748 O O . SER A 1 226 ? 11.831 0.123 2.776 1.00 71.69 226 SER A O 1
ATOM 1750 N N . SER A 1 227 ? 13.115 0.418 4.587 1.00 76.88 227 SER A N 1
ATOM 1751 C CA . SER A 1 227 ? 14.041 1.342 3.925 1.00 76.88 227 SER A CA 1
ATOM 1752 C C . SER A 1 227 ? 14.886 0.639 2.863 1.00 76.88 227 SER A C 1
ATOM 1754 O O . SER A 1 227 ? 14.970 1.137 1.742 1.00 76.88 227 SER A O 1
ATOM 1756 N N . VAL A 1 228 ? 15.427 -0.547 3.163 1.00 81.44 228 VAL A N 1
ATOM 1757 C CA . VAL A 1 228 ? 16.134 -1.393 2.185 1.00 81.44 228 VAL A CA 1
ATOM 1758 C C . VAL A 1 228 ? 15.214 -1.741 1.018 1.00 81.44 228 VAL A C 1
ATOM 1760 O O . VAL A 1 228 ? 15.614 -1.639 -0.139 1.00 81.44 228 VAL A O 1
ATOM 1763 N N . MET A 1 229 ? 13.960 -2.083 1.310 1.00 77.19 229 MET A N 1
ATOM 1764 C CA . MET A 1 229 ? 12.971 -2.395 0.283 1.00 77.19 229 MET A CA 1
ATOM 1765 C C . MET A 1 229 ? 12.684 -1.204 -0.638 1.00 77.19 229 MET A C 1
ATOM 1767 O O . MET A 1 229 ? 12.607 -1.359 -1.855 1.00 77.19 229 MET A O 1
ATOM 1771 N N . THR A 1 230 ? 12.577 -0.005 -0.065 1.00 77.25 230 THR A N 1
ATOM 1772 C CA . THR A 1 230 ? 12.368 1.239 -0.818 1.00 77.25 230 THR A CA 1
ATOM 1773 C C . THR A 1 230 ? 13.583 1.566 -1.686 1.00 77.25 230 THR A C 1
ATOM 1775 O O . THR A 1 230 ? 13.424 1.927 -2.847 1.00 77.25 230 THR A O 1
ATOM 1778 N N . MET A 1 231 ? 14.803 1.388 -1.167 1.00 81.75 231 MET A N 1
ATOM 1779 C CA . MET A 1 231 ? 16.029 1.553 -1.958 1.00 81.75 231 MET A CA 1
ATOM 1780 C C . MET A 1 231 ? 16.072 0.587 -3.142 1.00 81.75 231 MET A C 1
ATOM 1782 O O . MET A 1 231 ? 16.434 0.993 -4.244 1.00 81.75 231 MET A O 1
ATOM 1786 N N . LEU A 1 232 ? 15.672 -0.669 -2.928 1.00 79.12 232 LEU A N 1
ATOM 1787 C CA . LEU A 1 232 ? 15.657 -1.690 -3.971 1.00 79.12 232 LEU A CA 1
ATOM 1788 C C . LEU A 1 232 ? 14.631 -1.366 -5.070 1.00 79.12 232 LEU A C 1
ATOM 1790 O O . LEU A 1 232 ? 14.949 -1.497 -6.249 1.00 79.12 232 LEU A O 1
ATOM 1794 N N . TRP A 1 233 ? 13.446 -0.863 -4.704 1.00 76.44 233 TRP A N 1
ATOM 1795 C CA . TRP A 1 233 ? 12.453 -0.347 -5.657 1.00 76.44 233 TRP A CA 1
ATOM 1796 C C . TRP A 1 233 ? 12.966 0.855 -6.447 1.00 76.44 233 TRP A C 1
ATOM 1798 O O . TRP A 1 233 ? 12.830 0.894 -7.666 1.00 76.44 233 TRP A O 1
ATOM 1808 N N . THR A 1 234 ? 13.582 1.826 -5.775 1.00 76.12 234 THR A N 1
ATOM 1809 C CA . THR A 1 234 ? 14.153 3.000 -6.443 1.00 76.12 234 THR A CA 1
ATOM 1810 C C . THR A 1 234 ? 15.259 2.592 -7.413 1.00 76.12 234 THR A C 1
ATOM 1812 O O . THR A 1 234 ? 15.280 3.077 -8.538 1.00 76.12 234 THR A O 1
ATOM 1815 N N . ALA A 1 235 ? 16.134 1.658 -7.031 1.00 75.81 235 ALA A N 1
ATOM 1816 C CA . ALA A 1 235 ? 17.155 1.118 -7.926 1.00 75.81 235 ALA A CA 1
ATOM 1817 C C . ALA A 1 235 ? 16.530 0.424 -9.148 1.00 75.81 235 ALA A C 1
ATOM 1819 O O . ALA A 1 235 ? 16.939 0.703 -10.272 1.00 75.81 235 ALA A O 1
ATOM 1820 N N . LEU A 1 236 ? 15.498 -0.403 -8.940 1.00 72.44 236 LEU A N 1
ATOM 1821 C CA . LEU A 1 236 ? 14.751 -1.067 -10.013 1.00 72.44 236 LEU A CA 1
ATOM 1822 C C . LEU A 1 236 ? 14.155 -0.045 -11.001 1.00 72.44 236 LEU A C 1
ATOM 1824 O O . LEU A 1 236 ? 14.310 -0.185 -12.215 1.00 72.44 236 LEU A O 1
ATOM 1828 N N . LEU A 1 237 ? 13.528 1.018 -10.488 1.00 70.50 237 LEU A N 1
ATOM 1829 C CA . LEU A 1 237 ? 12.933 2.081 -11.303 1.00 70.50 237 LEU A CA 1
ATOM 1830 C C . LEU A 1 237 ? 13.979 2.902 -12.060 1.00 70.50 237 LEU A C 1
ATOM 1832 O O . LEU A 1 237 ? 13.789 3.189 -13.240 1.00 70.50 237 LEU A O 1
ATOM 1836 N N . ILE A 1 238 ? 15.096 3.239 -11.412 1.00 71.75 238 ILE A N 1
ATOM 1837 C CA . ILE A 1 238 ? 16.221 3.929 -12.052 1.00 71.75 238 ILE A CA 1
ATOM 1838 C C . ILE A 1 238 ? 16.752 3.079 -13.211 1.00 71.75 238 ILE A C 1
ATOM 1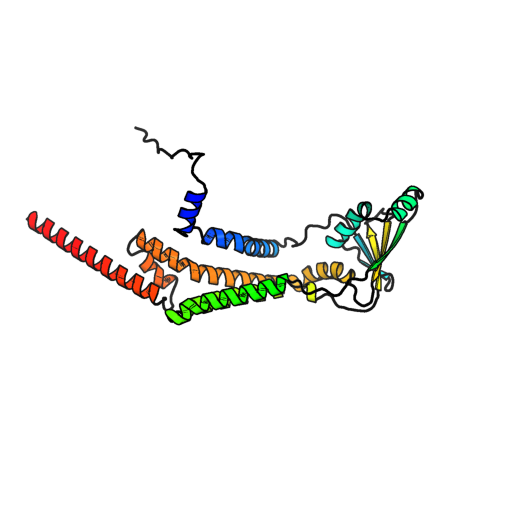840 O O . ILE A 1 238 ? 16.893 3.586 -14.319 1.00 71.75 238 ILE A O 1
ATOM 1844 N N . THR A 1 239 ? 16.983 1.780 -13.002 1.00 68.56 239 THR A N 1
ATOM 1845 C CA . THR A 1 239 ? 17.491 0.910 -14.076 1.00 68.56 239 THR A CA 1
ATOM 1846 C C . THR A 1 239 ? 16.534 0.793 -15.259 1.00 68.56 239 THR A C 1
ATOM 1848 O O . THR A 1 239 ? 16.992 0.687 -16.391 1.00 68.56 239 THR A O 1
ATOM 1851 N N . ALA A 1 240 ? 15.222 0.852 -15.019 1.00 69.62 240 ALA A N 1
ATOM 1852 C CA . ALA A 1 240 ? 14.229 0.780 -16.084 1.00 69.62 240 ALA A CA 1
ATOM 1853 C C . ALA A 1 240 ? 14.104 2.096 -16.869 1.00 69.62 240 ALA A C 1
ATOM 1855 O O . ALA A 1 240 ? 13.957 2.056 -18.083 1.00 69.62 240 ALA A O 1
ATOM 1856 N N . ALA A 1 241 ? 14.175 3.249 -16.196 1.00 70.88 241 ALA A N 1
ATOM 1857 C CA . ALA A 1 241 ? 13.855 4.540 -16.807 1.00 70.88 241 ALA A CA 1
ATOM 1858 C C . ALA A 1 241 ? 15.067 5.339 -17.302 1.00 70.88 241 ALA A C 1
ATOM 1860 O O . ALA A 1 241 ? 14.936 6.127 -18.236 1.00 70.88 241 ALA A O 1
ATOM 1861 N N . VAL A 1 242 ? 16.256 5.157 -16.709 1.00 76.56 242 VAL A N 1
ATOM 1862 C CA . VAL A 1 242 ? 17.446 5.930 -17.113 1.00 76.56 242 VAL A CA 1
ATOM 1863 C C . VAL A 1 242 ? 17.800 5.671 -18.577 1.00 76.56 242 VAL A C 1
ATOM 1865 O O . VAL A 1 242 ? 18.233 6.591 -19.268 1.00 76.56 242 VAL A O 1
ATOM 1868 N N . MET A 1 243 ? 17.556 4.465 -19.086 1.00 75.62 243 MET A N 1
ATOM 1869 C CA . MET A 1 243 ? 17.839 4.143 -20.482 1.00 75.62 243 MET A CA 1
ATOM 1870 C C . MET A 1 243 ? 17.011 4.980 -21.462 1.00 75.62 243 MET A C 1
ATOM 1872 O O . MET A 1 243 ? 17.575 5.610 -22.356 1.00 75.62 243 MET A O 1
ATOM 1876 N N . ASP A 1 244 ? 15.699 5.071 -21.242 1.00 74.62 244 ASP A N 1
ATOM 1877 C CA . ASP A 1 244 ? 14.807 5.883 -22.074 1.00 74.62 244 ASP A CA 1
ATOM 1878 C C . ASP A 1 244 ? 15.208 7.360 -22.035 1.00 74.62 244 ASP A C 1
ATOM 1880 O O . ASP A 1 244 ? 15.266 8.028 -23.068 1.00 74.62 244 ASP A O 1
ATOM 1884 N N . THR A 1 245 ? 15.588 7.860 -20.853 1.00 78.25 245 THR A N 1
ATOM 1885 C CA . THR A 1 245 ? 16.063 9.244 -20.723 1.00 78.25 245 THR A CA 1
ATOM 1886 C C . THR A 1 245 ? 17.380 9.491 -21.457 1.00 78.25 245 THR A C 1
ATOM 1888 O O . THR A 1 245 ? 17.548 10.554 -22.048 1.00 78.25 245 THR A O 1
ATOM 1891 N N . LEU A 1 246 ? 18.308 8.527 -21.476 1.00 79.44 246 LEU A N 1
ATOM 1892 C CA . LEU A 1 246 ? 19.574 8.657 -22.203 1.00 79.44 246 LEU A CA 1
ATOM 1893 C C . LEU A 1 246 ? 19.357 8.666 -23.718 1.00 79.44 246 LEU A C 1
ATOM 1895 O O . LEU A 1 246 ? 19.996 9.457 -24.413 1.00 79.44 246 LEU A O 1
ATOM 1899 N N . MET A 1 247 ? 18.444 7.830 -24.219 1.00 79.94 247 MET A N 1
ATOM 1900 C CA . MET A 1 247 ? 18.073 7.818 -25.637 1.00 79.94 247 MET A CA 1
ATOM 1901 C C . MET A 1 247 ? 17.408 9.135 -26.054 1.00 79.94 247 MET A C 1
ATOM 1903 O O . MET A 1 247 ? 17.715 9.675 -27.116 1.00 79.94 247 MET A O 1
ATOM 1907 N N . GLU A 1 248 ? 16.552 9.706 -25.205 1.00 78.94 248 GLU A N 1
ATOM 1908 C CA . GLU A 1 248 ? 15.908 10.993 -25.485 1.00 78.94 248 GLU A CA 1
ATOM 1909 C C . GLU A 1 248 ? 16.892 12.177 -25.404 1.00 78.94 248 GLU A C 1
ATOM 1911 O O . GLU A 1 248 ? 16.844 13.095 -26.226 1.00 78.94 248 GLU A O 1
ATOM 1916 N N . VAL A 1 249 ? 17.854 12.137 -24.473 1.00 80.44 249 VAL A N 1
ATOM 1917 C CA . VAL A 1 249 ? 18.945 13.125 -24.410 1.00 80.44 249 VAL A CA 1
ATOM 1918 C C . VAL A 1 249 ? 19.818 13.059 -25.656 1.00 80.44 249 VAL A C 1
ATOM 1920 O O . VAL A 1 249 ? 20.195 14.106 -26.170 1.00 80.44 249 VAL A O 1
ATOM 1923 N N . GLU A 1 250 ? 20.115 11.865 -26.168 1.00 80.81 250 GLU A N 1
ATOM 1924 C CA . GLU A 1 250 ? 20.880 11.701 -27.408 1.00 80.81 250 GLU A CA 1
ATOM 1925 C C . GLU A 1 250 ? 20.142 12.285 -28.622 1.00 80.81 250 GLU A C 1
ATOM 1927 O O . GLU A 1 250 ? 20.775 12.890 -29.487 1.00 80.81 250 GLU A O 1
ATOM 1932 N N . ARG A 1 251 ? 18.805 12.173 -28.666 1.00 78.00 251 ARG A N 1
ATOM 1933 C CA . ARG A 1 251 ? 17.982 12.816 -29.706 1.00 78.00 251 ARG A CA 1
ATOM 1934 C C . ARG A 1 251 ? 18.042 14.340 -29.647 1.00 78.00 251 ARG A C 1
ATOM 1936 O O . ARG A 1 251 ? 18.078 14.986 -30.690 1.00 78.00 251 ARG A O 1
ATOM 1943 N N . CYS A 1 252 ? 18.044 14.919 -28.447 1.00 79.62 252 CYS A N 1
ATOM 1944 C CA . CYS A 1 252 ? 18.118 16.371 -28.273 1.00 79.62 252 CYS A CA 1
ATOM 1945 C C . CYS A 1 252 ? 19.543 16.919 -28.455 1.00 79.62 252 CYS A C 1
ATOM 1947 O O . CYS A 1 252 ? 19.728 18.008 -28.997 1.00 79.62 252 CYS A O 1
ATOM 1949 N N . TYR A 1 253 ? 20.546 16.177 -27.984 1.00 76.69 253 TYR A N 1
ATOM 1950 C CA . TYR A 1 253 ? 21.954 16.559 -27.966 1.00 76.69 253 TYR A CA 1
ATOM 1951 C C . TYR A 1 253 ? 22.829 15.369 -28.374 1.00 76.69 253 TYR A C 1
ATOM 1953 O O . TYR A 1 253 ? 23.201 14.528 -27.549 1.00 76.69 253 TYR A O 1
ATOM 1961 N N . SER A 1 254 ? 23.212 15.342 -29.651 1.00 76.81 254 SER A N 1
ATOM 1962 C CA . SER A 1 254 ? 24.042 14.282 -30.227 1.00 76.81 254 SER A CA 1
ATOM 1963 C C . SER A 1 254 ? 25.355 14.094 -29.453 1.00 76.81 254 SER A C 1
ATOM 1965 O O . SER A 1 254 ? 26.130 15.043 -29.293 1.00 76.81 254 SER A O 1
ATOM 1967 N N . GLY A 1 255 ? 25.633 12.870 -29.010 1.00 71.00 255 GLY A N 1
ATOM 1968 C CA . GLY A 1 255 ? 26.852 12.456 -28.317 1.00 71.00 255 GLY A CA 1
ATOM 1969 C C . GLY A 1 255 ? 26.849 12.621 -26.793 1.00 71.00 255 GLY A C 1
ATOM 1970 O O . GLY A 1 255 ? 27.722 12.052 -26.131 1.00 71.00 255 GLY A O 1
ATOM 1971 N N . VAL A 1 256 ? 25.898 13.361 -26.209 1.00 78.69 256 VAL A N 1
ATOM 1972 C CA . VAL A 1 256 ? 25.840 13.574 -24.749 1.00 78.69 256 VAL A CA 1
ATOM 1973 C C . VAL A 1 256 ? 25.297 12.334 -24.041 1.00 78.69 256 VAL A C 1
ATOM 1975 O O . VAL A 1 256 ? 25.920 11.863 -23.085 1.00 78.69 256 VAL A O 1
ATOM 1978 N N . GLY A 1 257 ? 24.197 11.758 -24.533 1.00 75.81 257 GLY A N 1
ATOM 1979 C CA . GLY A 1 257 ? 23.594 10.550 -23.961 1.00 75.81 257 GLY A CA 1
ATOM 1980 C C . GLY A 1 257 ? 24.566 9.370 -23.997 1.00 75.81 257 GLY A C 1
ATOM 1981 O O . GLY A 1 257 ? 24.784 8.700 -22.986 1.00 75.81 257 GLY A O 1
ATOM 1982 N N . LYS A 1 258 ? 25.272 9.198 -25.120 1.00 75.88 258 LYS A N 1
ATOM 1983 C CA . LYS A 1 258 ? 26.298 8.158 -25.283 1.00 75.88 258 LYS A CA 1
ATOM 1984 C C . LYS A 1 258 ? 27.475 8.294 -24.311 1.00 75.88 258 LYS A C 1
ATOM 1986 O O . LYS A 1 258 ? 27.991 7.288 -23.829 1.00 75.88 258 LYS A O 1
ATOM 1991 N N . SER A 1 259 ? 27.905 9.520 -24.008 1.00 77.75 259 SER A N 1
ATOM 1992 C CA . SER A 1 259 ? 29.005 9.763 -23.060 1.00 77.75 259 SER A CA 1
ATOM 1993 C C . SER A 1 259 ? 28.643 9.404 -21.611 1.00 77.75 259 SER A C 1
ATOM 1995 O O . SER A 1 259 ? 29.514 9.016 -20.833 1.00 77.75 259 SER A O 1
ATOM 1997 N N . LEU A 1 260 ? 27.353 9.483 -21.266 1.00 78.50 260 LEU A N 1
ATOM 1998 C CA . LEU A 1 260 ? 26.811 9.153 -19.945 1.00 78.50 260 LEU A CA 1
ATOM 1999 C C . LEU A 1 260 ? 26.439 7.667 -19.809 1.00 78.50 260 LEU A C 1
ATOM 2001 O O . LEU A 1 260 ? 26.413 7.141 -18.697 1.00 78.50 260 LEU A O 1
ATOM 2005 N N . LEU A 1 261 ? 26.206 6.970 -20.922 1.00 77.38 261 LEU A N 1
ATOM 2006 C CA . LEU A 1 261 ? 25.856 5.548 -20.972 1.00 77.38 261 LEU A CA 1
ATOM 2007 C C . LEU A 1 261 ? 26.775 4.632 -20.128 1.00 77.38 261 LEU A C 1
ATOM 2009 O O . LEU A 1 261 ? 26.246 3.910 -19.283 1.00 77.38 261 LEU A O 1
ATOM 2013 N N . PRO A 1 262 ? 28.122 4.676 -20.246 1.00 75.50 262 PRO A N 1
ATOM 2014 C CA . PRO A 1 262 ? 29.006 3.815 -19.451 1.00 75.50 262 PRO A CA 1
ATOM 2015 C C . PRO A 1 262 ? 29.061 4.184 -17.959 1.00 75.50 262 PRO A C 1
ATOM 2017 O O . PRO A 1 262 ? 29.530 3.383 -17.153 1.00 75.50 262 PRO A O 1
ATOM 2020 N N . ILE A 1 263 ? 28.604 5.385 -17.580 1.00 79.19 263 ILE A N 1
ATOM 2021 C CA . ILE A 1 263 ? 28.564 5.839 -16.181 1.00 79.19 263 ILE A CA 1
ATOM 2022 C C . ILE A 1 263 ? 27.365 5.217 -15.459 1.00 79.19 263 ILE A C 1
ATOM 2024 O O . ILE A 1 263 ? 27.490 4.792 -14.312 1.00 79.19 263 ILE A O 1
ATOM 2028 N N . PHE A 1 264 ? 26.213 5.146 -16.130 1.00 69.38 264 PHE A N 1
ATOM 2029 C CA . PHE A 1 264 ? 24.980 4.610 -15.549 1.00 69.38 264 PHE A CA 1
ATOM 2030 C C . PHE A 1 264 ? 24.804 3.104 -15.774 1.00 69.38 264 PHE A C 1
ATOM 2032 O O . PHE A 1 264 ? 24.217 2.431 -14.930 1.00 69.38 264 PHE A O 1
ATOM 2039 N N . PHE A 1 265 ? 25.353 2.561 -16.864 1.00 72.50 265 PHE A N 1
ATOM 2040 C CA . PHE A 1 265 ? 25.264 1.145 -17.216 1.00 72.50 265 PHE A CA 1
ATOM 2041 C C . PHE A 1 265 ? 26.661 0.566 -17.485 1.00 72.50 265 PHE A C 1
ATOM 2043 O O . PHE A 1 265 ? 27.090 0.472 -18.633 1.00 72.50 265 PHE A O 1
ATOM 2050 N N . PRO A 1 266 ? 27.391 0.136 -16.438 1.00 59.09 266 PRO A N 1
ATOM 2051 C CA . PRO A 1 266 ? 28.673 -0.554 -16.601 1.00 59.09 266 PRO A CA 1
ATOM 2052 C C . PRO A 1 266 ? 28.521 -2.006 -17.104 1.00 59.09 266 PRO A C 1
ATOM 2054 O O . PRO A 1 266 ? 29.519 -2.681 -17.353 1.00 59.09 266 PRO A O 1
ATOM 2057 N N . GLY A 1 267 ? 27.284 -2.507 -17.206 1.00 66.44 267 GLY A N 1
ATOM 2058 C CA . GLY A 1 267 ? 26.944 -3.851 -17.677 1.00 66.44 267 GLY A CA 1
ATOM 2059 C C . GLY A 1 267 ? 26.583 -3.917 -19.169 1.00 66.44 267 GLY A C 1
ATOM 2060 O O . GLY A 1 267 ? 26.574 -2.898 -19.858 1.00 66.44 267 GLY A O 1
ATOM 2061 N N . PRO A 1 268 ? 26.290 -5.122 -19.693 1.00 61.97 268 PRO A N 1
ATOM 2062 C CA . PRO A 1 268 ? 25.846 -5.289 -21.073 1.00 61.97 268 PRO A CA 1
ATOM 2063 C C . PRO A 1 268 ? 24.473 -4.634 -21.291 1.00 61.97 268 PRO A C 1
ATOM 2065 O O . PRO A 1 268 ? 23.548 -4.869 -20.526 1.00 61.97 268 PRO A O 1
ATOM 2068 N N . LEU A 1 269 ? 24.371 -3.821 -22.345 1.00 69.25 269 LEU A N 1
ATOM 2069 C CA . LEU A 1 269 ? 23.132 -3.184 -22.813 1.00 69.25 269 LEU A CA 1
ATOM 2070 C C . LEU A 1 269 ? 22.214 -4.205 -23.497 1.00 69.25 269 LEU A C 1
ATOM 2072 O O . LEU A 1 269 ? 22.720 -5.198 -24.051 1.00 69.25 269 LEU A O 1
ATOM 2076 N N . ARG A 1 270 ? 20.902 -3.922 -23.535 1.00 65.75 270 ARG A N 1
ATOM 2077 C CA . ARG A 1 270 ? 19.942 -4.747 -24.286 1.00 65.75 270 ARG A CA 1
ATOM 2078 C C . ARG A 1 270 ? 20.320 -4.798 -25.752 1.00 65.75 270 ARG A C 1
ATOM 2080 O O . ARG A 1 270 ? 20.933 -3.875 -26.277 1.00 65.75 270 ARG A O 1
ATOM 2087 N N . GLU A 1 271 ? 19.947 -5.876 -26.427 1.00 69.31 271 GLU A N 1
ATOM 2088 C CA . GLU A 1 271 ? 20.318 -6.051 -27.831 1.00 69.31 271 GLU A CA 1
ATOM 2089 C C . GLU A 1 271 ? 19.648 -5.003 -28.728 1.00 69.31 271 GLU A C 1
ATOM 2091 O O . GLU A 1 271 ? 20.310 -4.390 -29.559 1.00 69.31 271 GLU A O 1
ATOM 2096 N N . SER A 1 272 ? 18.370 -4.712 -28.489 1.00 68.38 272 SER A N 1
ATOM 2097 C CA . SER A 1 272 ? 17.633 -3.625 -29.141 1.00 68.38 272 SER A CA 1
ATOM 2098 C C . SER A 1 272 ? 18.262 -2.245 -28.894 1.00 68.38 272 SER A C 1
ATOM 2100 O O . SER A 1 272 ? 18.452 -1.476 -29.835 1.00 68.38 272 SER A O 1
ATOM 2102 N N . GLU A 1 273 ? 18.665 -1.951 -27.657 1.00 75.06 273 GLU A N 1
ATOM 2103 C CA . GLU A 1 273 ? 19.363 -0.708 -27.296 1.00 75.06 273 GLU A CA 1
ATOM 2104 C C . GLU A 1 273 ? 20.747 -0.639 -27.953 1.00 75.06 273 GLU A C 1
ATOM 2106 O O . GLU A 1 273 ? 21.123 0.387 -28.510 1.00 75.06 273 GLU A O 1
ATOM 2111 N N . ARG A 1 274 ? 21.507 -1.738 -27.949 1.00 77.06 274 ARG A N 1
ATOM 2112 C CA . ARG A 1 274 ? 22.828 -1.842 -28.583 1.00 77.06 274 ARG A CA 1
ATOM 2113 C C . ARG A 1 274 ? 22.743 -1.558 -30.078 1.00 77.06 274 ARG A C 1
ATOM 2115 O O . ARG A 1 274 ? 23.579 -0.818 -30.589 1.00 77.06 274 ARG A O 1
ATOM 2122 N N . ILE A 1 275 ? 21.746 -2.129 -30.754 1.00 79.25 275 ILE A N 1
ATOM 2123 C CA . ILE A 1 275 ? 21.493 -1.891 -32.178 1.00 79.25 275 ILE A CA 1
ATOM 2124 C C . ILE A 1 275 ? 21.141 -0.420 -32.403 1.00 79.25 275 ILE A C 1
ATOM 2126 O O . ILE A 1 275 ? 21.750 0.213 -33.260 1.00 79.25 275 ILE A O 1
ATOM 2130 N N . TRP A 1 276 ? 20.252 0.152 -31.587 1.00 82.38 276 TRP A N 1
ATOM 2131 C CA . TRP A 1 276 ? 19.881 1.566 -31.677 1.00 82.38 276 TRP A CA 1
ATOM 2132 C C . TRP A 1 276 ? 21.088 2.504 -31.497 1.00 82.38 276 TRP A C 1
ATOM 2134 O O . TRP A 1 276 ? 21.312 3.405 -32.305 1.00 82.38 276 TRP A O 1
ATOM 2144 N N . TRP A 1 277 ? 21.925 2.259 -30.483 1.00 82.44 277 TRP A N 1
ATOM 2145 C CA . TRP A 1 277 ? 23.143 3.035 -30.224 1.00 82.44 277 TRP A CA 1
ATOM 2146 C C . TRP A 1 277 ? 24.224 2.841 -31.299 1.00 82.44 277 TRP A C 1
ATOM 2148 O O . TRP A 1 277 ? 25.037 3.745 -31.507 1.00 82.44 277 TRP A O 1
ATOM 2158 N N . ALA A 1 278 ? 24.268 1.678 -31.957 1.00 82.94 278 ALA A N 1
ATOM 2159 C CA . ALA A 1 278 ? 25.187 1.400 -33.058 1.00 82.94 278 ALA A CA 1
ATOM 2160 C C . ALA A 1 278 ? 24.751 2.110 -34.345 1.00 82.94 278 ALA A C 1
ATOM 2162 O O . ALA A 1 278 ? 25.560 2.805 -34.955 1.00 82.94 278 ALA A O 1
ATOM 2163 N N . GLU A 1 279 ? 23.470 2.009 -34.704 1.00 82.75 279 GLU A N 1
ATOM 2164 C CA . GLU A 1 279 ? 22.889 2.695 -35.861 1.00 82.75 279 GLU A CA 1
ATOM 2165 C C . GLU A 1 279 ? 23.052 4.214 -35.733 1.00 82.75 279 GLU A C 1
ATOM 2167 O O . GLU A 1 279 ? 23.524 4.874 -36.658 1.00 82.75 279 GLU A O 1
ATOM 2172 N N . ASN A 1 280 ? 22.777 4.766 -34.547 1.00 80.06 280 ASN A N 1
ATOM 2173 C CA . ASN A 1 280 ? 22.926 6.198 -34.308 1.00 80.06 280 ASN A CA 1
ATOM 2174 C C . ASN A 1 280 ? 24.400 6.668 -34.296 1.00 80.06 280 ASN A C 1
ATOM 2176 O O . ASN A 1 280 ? 24.690 7.833 -34.547 1.00 80.06 280 ASN A O 1
ATOM 2180 N N . ASP A 1 281 ? 25.371 5.787 -34.023 1.00 79.19 281 ASP A N 1
ATOM 2181 C CA . ASP A 1 281 ? 26.797 6.134 -34.141 1.00 79.19 281 ASP A CA 1
ATOM 2182 C C . ASP A 1 281 ? 27.253 6.213 -35.601 1.00 79.19 281 ASP A C 1
ATOM 2184 O O . ASP A 1 281 ? 28.078 7.058 -35.957 1.00 79.19 281 ASP A O 1
ATOM 2188 N N . GLU A 1 282 ? 26.724 5.330 -36.449 1.00 78.81 282 GLU A N 1
ATOM 2189 C CA . GLU A 1 282 ? 27.016 5.325 -37.881 1.00 78.81 282 GLU A CA 1
ATOM 2190 C C . GLU A 1 282 ? 26.426 6.553 -38.581 1.00 78.81 282 GLU A C 1
ATOM 2192 O O . GLU A 1 282 ? 27.116 7.184 -39.389 1.00 78.81 282 GLU A O 1
ATOM 2197 N N . THR A 1 283 ? 25.202 6.960 -38.226 1.00 79.19 283 THR A N 1
ATOM 2198 C CA . THR A 1 283 ? 24.580 8.183 -38.761 1.00 79.19 283 THR A CA 1
ATOM 2199 C C . THR A 1 283 ? 25.379 9.431 -38.380 1.00 79.19 283 THR A C 1
ATOM 2201 O O . THR A 1 283 ? 25.720 10.230 -39.256 1.00 79.19 283 THR A O 1
ATOM 2204 N N . LEU A 1 284 ? 25.780 9.560 -37.111 1.00 75.00 284 LEU A N 1
ATOM 2205 C CA . LEU A 1 284 ? 26.583 10.689 -36.628 1.00 75.00 284 LEU A CA 1
ATOM 2206 C C . LEU A 1 284 ? 27.978 10.744 -37.268 1.00 75.00 284 LEU A C 1
ATOM 2208 O O . LEU A 1 284 ? 28.486 11.831 -37.558 1.00 75.00 284 LEU A O 1
ATOM 2212 N N . LYS A 1 285 ? 28.616 9.591 -37.508 1.00 79.00 285 LYS A N 1
ATOM 2213 C CA . LYS A 1 285 ? 29.883 9.526 -38.258 1.00 79.00 285 LYS A CA 1
ATOM 2214 C C . LYS A 1 285 ? 29.699 9.985 -39.702 1.00 79.00 285 LYS A C 1
ATOM 2216 O O . LYS A 1 285 ? 30.481 10.810 -40.174 1.00 79.00 285 LYS A O 1
ATOM 2221 N N . GLY A 1 286 ? 28.644 9.524 -40.372 1.00 79.56 286 GLY A N 1
ATOM 2222 C CA . GLY A 1 286 ? 28.327 9.926 -41.742 1.00 79.56 286 GLY A CA 1
ATOM 2223 C C . GLY A 1 286 ? 28.049 11.427 -41.885 1.00 79.56 286 GLY A C 1
ATOM 2224 O O . GLY A 1 286 ? 28.521 12.057 -42.834 1.00 79.56 286 GLY A O 1
ATOM 2225 N N . GLU A 1 287 ? 27.331 12.027 -40.933 1.00 81.25 287 GLU A N 1
ATOM 2226 C CA . GLU A 1 287 ? 27.072 13.472 -40.912 1.00 81.25 287 GLU A CA 1
ATOM 2227 C C . GLU A 1 287 ? 28.343 14.291 -40.672 1.00 81.25 287 GLU A C 1
ATOM 2229 O O . GLU A 1 287 ? 28.576 15.277 -41.379 1.00 81.25 287 GLU A O 1
ATOM 2234 N N . LYS A 1 288 ? 29.210 13.857 -39.746 1.00 81.12 288 LYS A N 1
ATOM 2235 C CA . LYS A 1 288 ? 30.514 14.499 -39.521 1.00 81.12 288 LYS A CA 1
ATOM 2236 C C . LYS A 1 288 ? 31.374 14.468 -40.778 1.00 81.12 288 LYS A C 1
ATOM 2238 O O . LYS A 1 288 ? 31.821 15.526 -41.217 1.00 81.12 288 LYS A O 1
ATOM 2243 N N . GLU A 1 289 ? 31.525 13.309 -41.413 1.00 83.94 289 GLU A N 1
ATOM 2244 C CA . GLU A 1 289 ? 32.297 13.182 -42.654 1.00 83.94 289 GLU A CA 1
ATOM 2245 C C . GLU A 1 289 ? 31.719 14.023 -43.801 1.00 83.94 289 GLU A C 1
ATOM 2247 O O . GLU A 1 289 ? 32.467 14.583 -44.606 1.00 83.94 289 GLU A O 1
ATOM 2252 N N . ARG A 1 290 ? 30.387 14.130 -43.898 1.00 84.56 290 ARG A N 1
ATOM 2253 C CA . ARG A 1 290 ? 29.730 14.979 -44.901 1.00 84.56 290 ARG A CA 1
ATOM 2254 C C . ARG A 1 290 ? 29.996 16.461 -44.631 1.00 84.56 290 ARG A C 1
ATOM 2256 O O . ARG A 1 290 ? 30.354 17.181 -45.560 1.00 84.56 290 ARG A O 1
ATOM 2263 N N . SER A 1 291 ? 29.883 16.899 -43.378 1.00 81.69 291 SER A N 1
ATOM 2264 C CA . SER A 1 291 ? 30.161 18.285 -42.982 1.00 81.69 291 SER A CA 1
ATOM 2265 C C . SER A 1 291 ? 31.629 18.673 -43.199 1.00 81.69 291 SER A C 1
ATOM 2267 O O . SER A 1 291 ? 31.918 19.769 -43.674 1.00 81.69 291 SER A O 1
ATOM 2269 N N . GLU A 1 292 ? 32.558 17.751 -42.941 1.00 88.44 292 GLU A N 1
ATOM 2270 C CA . GLU A 1 292 ? 33.991 17.954 -43.146 1.00 88.44 292 GLU A CA 1
ATOM 2271 C C . GLU A 1 292 ? 34.324 18.069 -44.638 1.00 88.44 292 GLU A C 1
ATOM 2273 O O . GLU A 1 292 ? 35.027 18.991 -45.049 1.00 88.44 292 GLU A O 1
ATOM 2278 N N . LYS A 1 293 ? 33.734 17.211 -45.481 1.00 88.25 293 LYS A N 1
ATOM 2279 C CA . LYS A 1 293 ? 33.856 17.308 -46.945 1.00 88.25 293 LYS A CA 1
ATOM 2280 C C . LYS A 1 293 ? 33.290 18.622 -47.485 1.00 88.25 293 LYS A C 1
ATOM 2282 O O . LYS A 1 293 ? 33.922 19.245 -48.337 1.00 88.25 293 LYS A O 1
ATOM 2287 N N . GLU A 1 294 ? 32.135 19.073 -46.995 1.00 87.94 294 GLU A N 1
ATOM 2288 C CA . GLU A 1 294 ? 31.571 20.374 -47.378 1.00 87.94 294 GLU A CA 1
ATOM 2289 C C . GLU A 1 294 ? 32.453 21.544 -46.942 1.00 87.94 294 GLU A C 1
ATOM 2291 O O . GLU A 1 294 ? 32.617 22.507 -47.693 1.00 87.94 294 GLU A O 1
ATOM 2296 N N . PHE A 1 295 ? 33.032 21.469 -45.746 1.00 88.94 295 PHE A N 1
ATOM 2297 C CA . PHE A 1 295 ? 33.925 22.497 -45.229 1.00 88.94 295 PHE A CA 1
ATOM 2298 C C . PHE A 1 295 ? 35.219 22.582 -46.046 1.00 88.94 295 PHE A C 1
ATOM 2300 O O . PHE A 1 295 ? 35.606 23.670 -46.470 1.00 88.94 295 PHE A O 1
ATOM 2307 N N . ILE A 1 296 ? 35.834 21.435 -46.354 1.00 90.25 296 ILE A N 1
ATOM 2308 C CA . ILE A 1 296 ? 37.011 21.352 -47.227 1.00 90.25 296 ILE A CA 1
ATOM 2309 C C . ILE A 1 296 ? 36.686 21.910 -48.619 1.00 90.25 296 ILE A C 1
ATOM 2311 O O . ILE A 1 296 ? 37.459 22.701 -49.155 1.00 90.25 296 ILE A O 1
ATOM 2315 N N . ASN A 1 297 ? 35.526 21.564 -49.188 1.00 89.81 297 ASN A N 1
ATOM 2316 C CA . ASN A 1 297 ? 35.110 22.067 -50.499 1.00 89.81 297 ASN A CA 1
ATOM 2317 C C . ASN A 1 297 ? 34.863 23.590 -50.489 1.00 89.81 297 ASN A C 1
ATOM 2319 O O . ASN A 1 297 ? 35.269 24.293 -51.409 1.00 89.81 297 ASN A O 1
ATOM 2323 N N . LYS A 1 298 ? 34.261 24.132 -49.420 1.00 89.31 298 LYS A N 1
ATOM 2324 C CA . LYS A 1 298 ? 34.099 25.587 -49.244 1.00 89.31 298 LYS A CA 1
ATOM 2325 C C . LYS A 1 298 ? 35.438 26.314 -49.123 1.00 89.31 298 LYS A C 1
ATOM 2327 O O . LYS A 1 298 ? 35.576 27.386 -49.701 1.00 89.31 298 LYS A O 1
ATOM 2332 N N . ILE A 1 299 ? 36.416 25.749 -48.411 1.00 88.75 299 ILE A N 1
ATOM 2333 C CA . ILE A 1 299 ? 37.772 26.316 -48.333 1.00 88.75 299 ILE A CA 1
ATOM 2334 C C . ILE A 1 299 ? 38.453 26.278 -49.704 1.00 88.75 299 ILE A C 1
ATOM 2336 O O . ILE A 1 299 ? 39.045 27.273 -50.107 1.00 88.75 299 ILE A O 1
ATOM 2340 N N . ALA A 1 300 ? 38.332 25.170 -50.440 1.00 83.44 300 ALA A N 1
ATOM 2341 C CA . ALA A 1 300 ? 38.918 25.028 -51.771 1.00 83.44 300 ALA A CA 1
ATOM 2342 C C . ALA A 1 300 ? 38.339 26.011 -52.807 1.00 83.44 300 ALA A C 1
ATOM 2344 O O . ALA A 1 300 ? 39.029 26.351 -53.757 1.00 83.44 300 ALA A O 1
ATOM 2345 N N . LEU A 1 301 ? 37.099 26.482 -52.628 1.00 84.38 301 LEU A N 1
ATOM 2346 C CA . LEU A 1 301 ? 36.479 27.514 -53.472 1.00 84.38 301 LEU A CA 1
ATOM 2347 C C . LEU A 1 301 ? 36.875 28.955 -53.096 1.00 84.38 301 LEU A C 1
ATOM 2349 O O . LEU A 1 301 ? 36.575 29.876 -53.853 1.00 84.38 301 LEU A O 1
ATOM 2353 N N . LEU A 1 302 ? 37.490 29.166 -51.927 1.00 79.25 302 LEU A N 1
ATOM 2354 C CA . LEU A 1 302 ? 37.916 30.483 -51.430 1.00 79.25 302 LEU A CA 1
ATOM 2355 C C . LEU A 1 302 ? 39.403 30.793 -51.697 1.00 79.25 302 LEU A C 1
ATOM 2357 O O . LEU A 1 302 ? 39.829 31.918 -51.429 1.00 79.25 302 LEU A O 1
ATOM 2361 N N . VAL A 1 303 ? 40.173 29.821 -52.197 1.00 70.44 303 VAL A N 1
ATOM 2362 C CA . VAL A 1 303 ? 41.599 29.928 -52.571 1.00 70.44 303 VAL A CA 1
ATOM 2363 C C . VAL A 1 303 ? 41.727 29.938 -54.087 1.00 70.44 303 VAL A C 1
ATOM 2365 O O . VAL A 1 303 ? 42.510 30.773 -54.593 1.00 70.44 303 VAL A O 1
#

Foldseek 3Di:
DDDDDDDDDDDPPPDVVVVVVVCVVPPPCVVVVVCVVCVVLVVVLVCLVVVNDPDDDAPFFKWKAFPVPRDIQRFGFNVLSVCVVCCVVPPDPVLVVVVVVDPDAQDEAEDEDDDDDPDPDVVVVVLVVVLVVQLVVQVVCCVPVVFCPSNVLSVVVSVLVVVVVVLPPPVVVFDQADWTWMWMDTDPPDSYIYIYGYHSRGTDPVCSSVVVVVCVVCSVVSSVVSVVSVVVVVLSVCVVVLLVVLVVVCVVPPPPSVVCCCVSDVDDDDPVSVVVVVVSVVVVVVVVVVVVVVVVVVVVVVD